Protein AF-A0A8D8KXR0-F1 (afdb_monomer)

Secondary structure (DSSP, 8-state):
-----S------SSHHHHHHHHHHHHHS---SSSSS-PPP----------TT-S-TTTS-TTSHHHHHHTTS-S-PPPTTSHHHHHHHHHHHHHHHHHHHHHHHHHHHHHHHHHHHHHHHHHHHHHHHHHHHHHHHHHHHHHHHHHHHHHHHHHHHHHHHHHHHHHHHHHHHHHTTS--------------------------------------------TTHHHHHHHHHHHHHHHHHHHHHHHHTT-

Radius of gyration: 46.01 Å; Cα contacts (8 Å, |Δi|>4): 35; chains: 1; bounding box: 93×59×134 Å

InterPro domains:
  IPR012677 Nucleotide-binding alpha-beta plait domain superfamily [G3DSA:3.30.70.330] (1-54)
  IPR012975 NOPS [PF08075] (38-91)

Structure (mmCIF, N/CA/C/O backbone):
data_AF-A0A8D8KXR0-F1
#
_entry.id   AF-A0A8D8KXR0-F1
#
loop_
_atom_site.group_PDB
_atom_site.id
_atom_site.type_symbol
_atom_site.label_atom_id
_atom_site.label_alt_id
_atom_site.label_comp_id
_atom_site.label_asym_id
_atom_site.label_entity_id
_atom_site.label_seq_id
_atom_site.pdbx_PDB_ins_code
_atom_site.Cartn_x
_atom_site.Cartn_y
_atom_site.Cartn_z
_atom_site.occupancy
_atom_site.B_iso_or_equiv
_atom_site.auth_seq_id
_atom_site.auth_comp_id
_atom_site.auth_asym_id
_atom_site.auth_atom_id
_atom_site.pdbx_PDB_model_num
ATOM 1 N N . ARG A 1 1 ? -18.216 8.341 -6.848 1.00 62.28 1 ARG A N 1
ATOM 2 C CA . ARG A 1 1 ? -16.988 8.504 -7.671 1.00 62.28 1 ARG A CA 1
ATOM 3 C C . ARG A 1 1 ? -16.362 7.119 -7.821 1.00 62.28 1 ARG A C 1
ATOM 5 O O . ARG A 1 1 ? -15.959 6.578 -6.809 1.00 62.28 1 ARG A O 1
ATOM 12 N N . GLY A 1 2 ? -16.357 6.532 -9.021 1.00 88.44 2 GLY A N 1
ATOM 13 C CA . GLY A 1 2 ? -15.951 5.137 -9.274 1.00 88.44 2 GLY A CA 1
ATOM 14 C C . GLY A 1 2 ? -14.470 4.954 -9.617 1.00 88.44 2 GLY A C 1
ATOM 15 O O . GLY A 1 2 ? -14.158 4.320 -10.615 1.00 88.44 2 GLY A O 1
ATOM 16 N N . LYS A 1 3 ? -13.564 5.567 -8.847 1.00 87.44 3 LYS A N 1
ATOM 17 C CA . LYS A 1 3 ? -12.127 5.268 -8.973 1.00 87.44 3 LYS A CA 1
ATOM 18 C C . LYS A 1 3 ? -11.816 4.007 -8.162 1.00 87.44 3 LYS A C 1
ATOM 20 O O . LYS A 1 3 ? -12.427 3.817 -7.114 1.00 87.44 3 LYS A O 1
ATOM 25 N N . SER A 1 4 ? -10.896 3.175 -8.652 1.00 88.56 4 SER A N 1
ATOM 26 C CA . SER A 1 4 ? -10.448 1.972 -7.940 1.00 88.56 4 SER A CA 1
ATOM 27 C C . SER A 1 4 ? -9.793 2.340 -6.606 1.00 88.56 4 SER A C 1
ATOM 29 O O . SER A 1 4 ? -9.096 3.352 -6.526 1.00 88.56 4 SER A O 1
ATOM 31 N N . THR A 1 5 ? -10.020 1.525 -5.576 1.00 89.25 5 THR A N 1
ATOM 32 C CA . THR A 1 5 ? -9.362 1.637 -4.265 1.00 89.25 5 THR A CA 1
ATOM 33 C C . THR A 1 5 ? -8.015 0.917 -4.222 1.00 89.25 5 THR A C 1
ATOM 35 O O . THR A 1 5 ? -7.277 1.105 -3.265 1.00 89.25 5 THR A O 1
ATOM 38 N N . GLY A 1 6 ? -7.692 0.106 -5.238 1.00 89.56 6 GLY A N 1
ATOM 39 C CA . GLY A 1 6 ? -6.501 -0.754 -5.243 1.00 89.56 6 GLY A CA 1
ATOM 40 C C . GLY A 1 6 ? -6.652 -2.039 -4.420 1.00 89.56 6 GLY A C 1
ATOM 41 O O . GLY A 1 6 ? -5.735 -2.849 -4.390 1.00 89.56 6 GLY A O 1
ATOM 42 N N . GLU A 1 7 ? -7.815 -2.257 -3.802 1.00 92.25 7 GLU A N 1
ATOM 43 C CA . GLU A 1 7 ? -8.127 -3.433 -2.987 1.00 92.25 7 GLU A CA 1
ATOM 44 C C . GLU A 1 7 ? -9.230 -4.270 -3.648 1.00 92.25 7 GLU A C 1
ATOM 46 O O . GLU A 1 7 ? -10.105 -3.741 -4.339 1.00 92.25 7 GLU A O 1
ATOM 51 N N . GLY A 1 8 ? -9.214 -5.584 -3.418 1.00 93.12 8 GLY A N 1
ATOM 52 C CA . GLY A 1 8 ? -10.213 -6.508 -3.949 1.00 93.12 8 GLY A CA 1
ATOM 53 C C . GLY A 1 8 ? -10.406 -7.728 -3.055 1.00 93.12 8 GLY A C 1
ATOM 54 O O . GLY A 1 8 ? -9.499 -8.133 -2.332 1.00 93.12 8 GLY A O 1
ATOM 55 N N . ILE A 1 9 ? -11.599 -8.321 -3.113 1.00 94.25 9 ILE A N 1
ATOM 56 C CA . ILE A 1 9 ? -11.941 -9.543 -2.377 1.00 94.25 9 ILE A CA 1
ATOM 57 C C . ILE A 1 9 ? -12.047 -10.691 -3.377 1.00 94.25 9 ILE A C 1
ATOM 59 O O . ILE A 1 9 ? -12.741 -10.580 -4.389 1.00 94.25 9 ILE A O 1
ATOM 63 N N . VAL A 1 10 ? -11.364 -11.798 -3.084 1.00 95.06 10 VAL A N 1
ATOM 64 C CA . VAL A 1 10 ? -11.418 -13.026 -3.884 1.00 95.06 10 VAL A CA 1
ATOM 65 C C . VAL A 1 10 ? -11.978 -14.153 -3.029 1.00 95.06 10 VAL A C 1
ATOM 67 O O . VAL A 1 10 ? -11.363 -14.575 -2.050 1.00 95.06 10 VAL A O 1
ATOM 70 N N . GLU A 1 11 ? -13.138 -14.667 -3.424 1.00 94.88 11 GLU A N 1
ATOM 71 C CA . GLU A 1 11 ? -13.795 -15.783 -2.751 1.00 94.88 11 GLU A CA 1
ATOM 72 C C . GLU A 1 11 ? -13.501 -17.100 -3.471 1.00 94.88 11 GLU A C 1
ATOM 74 O O . GLU A 1 11 ? -13.708 -17.247 -4.676 1.00 94.88 11 GLU A O 1
ATOM 79 N N . TYR A 1 12 ? -13.023 -18.089 -2.717 1.00 96.38 12 TYR A N 1
ATOM 80 C CA . TYR A 1 12 ? -12.731 -19.422 -3.234 1.00 96.38 12 TYR A CA 1
ATOM 81 C C . TYR A 1 12 ? -13.837 -20.405 -2.860 1.00 96.38 12 TYR A C 1
ATOM 83 O O . TYR A 1 12 ? -14.365 -20.384 -1.752 1.00 96.38 12 TYR A O 1
ATOM 91 N N . LYS A 1 13 ? -14.099 -21.369 -3.750 1.00 97.06 13 LYS A N 1
ATOM 92 C CA . LYS A 1 13 ? -15.045 -22.468 -3.497 1.00 97.06 13 LYS A CA 1
ATOM 93 C C . LYS A 1 13 ? -14.671 -23.322 -2.276 1.00 97.06 13 LYS A C 1
ATOM 95 O O . LYS A 1 13 ? -15.550 -23.892 -1.637 1.00 97.06 13 LYS A O 1
ATOM 100 N N . ASN A 1 14 ? -13.378 -23.497 -1.994 1.00 96.62 14 ASN A N 1
ATOM 101 C CA . ASN A 1 14 ? -12.906 -24.329 -0.890 1.00 96.62 14 ASN A CA 1
ATOM 102 C C . ASN A 1 14 ? -11.676 -23.715 -0.195 1.00 96.62 14 ASN A C 1
ATOM 104 O O . ASN A 1 14 ? -10.916 -22.942 -0.781 1.00 96.62 14 ASN A O 1
ATOM 108 N N . LYS A 1 15 ? -11.480 -24.090 1.073 1.00 96.12 15 LYS A N 1
ATOM 109 C CA . LYS A 1 15 ? -10.378 -23.597 1.910 1.00 96.12 15 LYS A CA 1
ATOM 110 C C . LYS A 1 15 ? -8.983 -23.994 1.394 1.00 96.12 15 LYS A C 1
ATOM 112 O O . LYS A 1 15 ? -8.119 -23.123 1.393 1.00 96.12 15 LYS A O 1
ATOM 117 N N . PRO A 1 16 ? -8.729 -25.240 0.936 1.00 97.56 16 PRO A N 1
ATOM 118 C CA . PRO A 1 16 ? -7.401 -25.621 0.452 1.00 97.56 16 PRO A CA 1
ATOM 119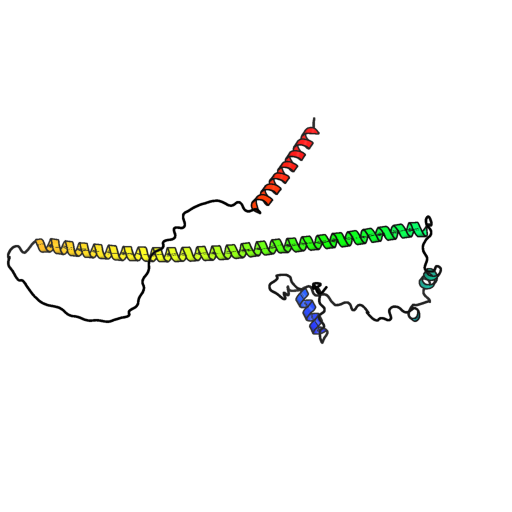 C C . PRO A 1 16 ? -6.898 -24.754 -0.707 1.00 97.56 16 PRO A C 1
ATOM 121 O O . PRO A 1 16 ? -5.735 -24.359 -0.695 1.00 97.56 16 PRO A O 1
ATOM 124 N N . SER A 1 17 ? -7.762 -24.403 -1.668 1.00 96.88 17 SER A N 1
ATOM 125 C CA . SER A 1 17 ? -7.394 -23.517 -2.778 1.00 96.88 17 SER A CA 1
ATOM 126 C C . SER A 1 17 ? -7.037 -22.110 -2.296 1.00 96.88 17 SER A C 1
ATOM 128 O O . SER A 1 17 ? -6.011 -21.580 -2.714 1.00 96.88 17 SER A O 1
ATOM 130 N N . ALA A 1 18 ? -7.815 -21.541 -1.367 1.00 96.50 18 ALA A N 1
ATOM 131 C CA . ALA A 1 18 ? -7.503 -20.240 -0.772 1.00 96.50 18 ALA A CA 1
ATOM 132 C C . ALA A 1 18 ? -6.161 -20.261 -0.021 1.00 96.50 18 ALA A C 1
ATOM 134 O O . ALA A 1 18 ? -5.330 -19.373 -0.198 1.00 96.50 18 ALA A O 1
ATOM 135 N N . SER A 1 19 ? -5.914 -21.300 0.785 1.00 96.38 19 SER A N 1
ATOM 136 C CA . SER A 1 19 ? -4.657 -21.451 1.527 1.00 96.38 19 SER A CA 1
ATOM 137 C C . SER A 1 19 ? -3.450 -21.640 0.606 1.00 96.38 19 SER A C 1
ATOM 139 O O . SER A 1 19 ? -2.382 -21.100 0.886 1.00 96.38 19 SER A O 1
ATOM 141 N N . ALA A 1 20 ? -3.607 -22.372 -0.500 1.00 96.44 20 ALA A N 1
ATOM 142 C CA . ALA A 1 20 ? -2.550 -22.541 -1.490 1.00 96.44 20 ALA A CA 1
ATOM 143 C C . ALA A 1 20 ? -2.218 -21.222 -2.206 1.00 96.44 20 ALA A C 1
ATOM 145 O O . ALA A 1 20 ? -1.037 -20.915 -2.370 1.00 96.44 20 ALA A O 1
ATOM 146 N N . ALA A 1 21 ? -3.237 -20.442 -2.586 1.00 96.38 21 ALA A N 1
ATOM 147 C CA . ALA A 1 21 ? -3.064 -19.135 -3.216 1.00 96.38 21 ALA A CA 1
ATOM 148 C C . ALA A 1 21 ? -2.372 -18.138 -2.279 1.00 96.38 21 ALA A C 1
ATOM 150 O O . ALA A 1 21 ? -1.392 -17.515 -2.681 1.00 96.38 21 ALA A O 1
ATOM 151 N N . LEU A 1 22 ? -2.822 -18.058 -1.020 1.00 96.19 22 LEU A N 1
ATOM 152 C CA . LEU A 1 22 ? -2.191 -17.235 0.012 1.00 96.19 22 LEU A CA 1
ATOM 153 C C . LEU A 1 22 ? -0.708 -17.596 0.158 1.00 96.19 22 LEU A C 1
ATOM 155 O O . LEU A 1 22 ? 0.147 -16.731 0.018 1.00 96.19 22 LEU A O 1
ATOM 159 N N . LYS A 1 23 ? -0.396 -18.889 0.337 1.00 96.56 23 LYS A N 1
ATOM 160 C CA . LYS A 1 23 ? 0.988 -19.366 0.457 1.00 96.56 23 LYS A CA 1
ATOM 161 C C . LYS A 1 23 ? 1.834 -18.991 -0.766 1.00 96.56 23 LYS A C 1
ATOM 163 O O . LYS A 1 23 ? 2.939 -18.489 -0.607 1.00 96.56 23 LYS A O 1
ATOM 168 N N . HIS A 1 24 ? 1.319 -19.213 -1.977 1.00 96.12 24 HIS A N 1
ATOM 169 C CA . HIS A 1 24 ? 2.051 -18.891 -3.204 1.00 96.12 24 HIS A CA 1
ATOM 170 C C . HIS A 1 24 ? 2.323 -17.393 -3.356 1.00 96.12 24 HIS A C 1
ATOM 172 O O . HIS A 1 24 ? 3.431 -17.037 -3.742 1.00 96.12 24 HIS A O 1
ATOM 178 N N . CYS A 1 25 ? 1.351 -16.532 -3.047 1.00 96.50 25 CYS A N 1
ATOM 179 C CA . CYS A 1 25 ? 1.518 -15.080 -3.155 1.00 96.50 25 CYS A CA 1
ATOM 180 C C . CYS A 1 25 ? 2.389 -14.502 -2.029 1.00 96.50 25 CYS A C 1
ATOM 182 O O . CYS A 1 25 ? 2.979 -13.445 -2.202 1.00 96.50 25 CYS A O 1
ATOM 184 N N . SER A 1 26 ? 2.504 -15.190 -0.888 1.00 94.75 26 SER A N 1
ATOM 185 C CA . SER A 1 26 ? 3.470 -14.827 0.156 1.00 94.75 26 SER A CA 1
ATOM 186 C C . SER A 1 26 ? 4.906 -15.236 -0.196 1.00 94.75 26 SER A C 1
ATOM 188 O O . SER A 1 26 ? 5.845 -14.551 0.193 1.00 94.75 26 SER A O 1
ATOM 190 N N . GLU A 1 27 ? 5.096 -16.356 -0.903 1.00 95.50 27 GLU A N 1
ATOM 191 C CA . GLU A 1 27 ? 6.428 -16.878 -1.256 1.00 95.50 27 GLU A CA 1
ATOM 192 C C . GLU A 1 27 ? 6.974 -16.323 -2.582 1.00 95.50 27 GLU A C 1
ATOM 194 O O . GLU A 1 27 ? 8.188 -16.304 -2.788 1.00 95.50 27 GLU A O 1
ATOM 199 N N . LYS A 1 28 ? 6.101 -15.917 -3.510 1.00 96.19 28 LYS A N 1
ATOM 200 C CA . LYS A 1 28 ? 6.462 -15.488 -4.869 1.00 96.19 28 LYS A CA 1
ATOM 201 C C . LYS A 1 28 ? 5.779 -14.177 -5.239 1.00 96.19 28 LYS A C 1
ATOM 203 O O . LYS A 1 28 ? 4.688 -13.880 -4.770 1.00 96.19 28 LYS A O 1
ATOM 208 N N . CYS A 1 29 ? 6.374 -13.450 -6.182 1.00 96.06 29 CYS A N 1
ATOM 209 C CA . CYS A 1 29 ? 5.770 -12.254 -6.762 1.00 96.06 29 CYS A CA 1
ATOM 210 C C . CYS A 1 29 ? 4.722 -12.638 -7.815 1.00 96.06 29 CYS A C 1
ATOM 212 O O . CYS A 1 29 ? 5.064 -13.169 -8.874 1.00 96.06 29 CYS A O 1
ATOM 214 N N . PHE A 1 30 ? 3.448 -12.374 -7.524 1.00 95.56 30 PHE A N 1
ATOM 215 C CA . PHE A 1 30 ? 2.345 -12.567 -8.462 1.00 95.56 30 PHE A CA 1
ATOM 216 C C . PHE A 1 30 ? 1.935 -11.225 -9.076 1.00 95.56 30 PHE A C 1
ATOM 218 O O . PHE A 1 30 ? 1.512 -10.331 -8.351 1.00 95.56 30 PHE A O 1
ATOM 225 N N . PHE A 1 31 ? 2.064 -11.090 -10.397 1.00 95.12 31 PHE A N 1
ATOM 226 C CA . PHE A 1 31 ? 1.725 -9.877 -11.150 1.00 95.12 31 PHE A CA 1
ATOM 227 C C . PHE A 1 31 ? 0.467 -10.112 -11.993 1.00 95.12 31 PHE A C 1
ATOM 229 O O . PHE A 1 31 ? 0.317 -11.184 -12.584 1.00 95.12 31 PHE A O 1
ATOM 236 N N . LEU A 1 32 ? -0.427 -9.122 -12.056 1.00 92.94 32 LEU A N 1
ATOM 237 C CA . LEU A 1 32 ? -1.667 -9.200 -12.845 1.00 92.94 32 LEU A CA 1
ATOM 238 C C . LEU A 1 32 ? -1.566 -8.516 -14.210 1.00 92.94 32 LEU A C 1
ATOM 240 O O . LEU A 1 32 ? -2.294 -8.878 -15.132 1.00 92.94 32 LEU A O 1
ATOM 244 N N . ASP A 1 33 ? -0.687 -7.532 -14.341 1.00 92.25 33 ASP A N 1
ATOM 245 C CA . ASP A 1 33 ? -0.500 -6.741 -15.549 1.00 92.25 33 ASP A CA 1
ATOM 246 C C . ASP A 1 33 ? 0.998 -6.570 -15.858 1.00 92.25 33 ASP A C 1
ATOM 248 O O . ASP A 1 33 ? 1.854 -7.255 -15.299 1.00 92.25 33 ASP A O 1
ATOM 252 N N . SER A 1 34 ? 1.327 -5.689 -16.805 1.00 89.38 34 SER A N 1
ATOM 253 C CA . SER A 1 34 ? 2.716 -5.365 -17.146 1.00 89.38 34 SER A CA 1
ATOM 254 C C . SER A 1 34 ? 3.432 -4.544 -16.069 1.00 89.38 34 SER A C 1
ATOM 256 O O . SER A 1 34 ? 4.636 -4.304 -16.198 1.00 89.38 34 SER A O 1
ATOM 258 N N . SER A 1 35 ? 2.715 -4.069 -15.044 1.00 84.19 35 SER A N 1
ATOM 259 C CA . SER A 1 35 ? 3.338 -3.374 -13.926 1.00 84.19 35 SER A CA 1
ATOM 260 C C . SER A 1 35 ? 4.109 -4.381 -13.073 1.00 84.19 35 SER A C 1
ATOM 262 O O . SER A 1 35 ? 3.681 -5.510 -12.840 1.00 84.19 35 SER A O 1
ATOM 264 N N . LEU A 1 36 ? 5.277 -3.972 -12.585 1.00 88.38 36 LEU A N 1
ATOM 265 C CA . LEU A 1 36 ? 6.100 -4.799 -11.700 1.00 88.38 36 LEU A CA 1
ATOM 266 C C . LEU A 1 36 ? 5.685 -4.633 -10.230 1.00 88.38 36 LEU A C 1
ATOM 268 O O . LEU A 1 36 ? 6.526 -4.680 -9.334 1.00 88.38 36 LEU A O 1
ATOM 272 N N . ARG A 1 37 ? 4.385 -4.443 -9.976 1.00 90.62 37 ARG A N 1
ATOM 273 C CA . ARG A 1 37 ? 3.799 -4.344 -8.635 1.00 90.62 37 ARG A CA 1
ATOM 274 C C . ARG A 1 37 ? 3.106 -5.665 -8.294 1.00 90.62 37 ARG A C 1
ATOM 276 O O . ARG A 1 37 ? 2.078 -5.979 -8.897 1.00 90.62 37 ARG A O 1
ATOM 283 N N . PRO A 1 38 ? 3.658 -6.478 -7.378 1.00 94.38 38 PRO A N 1
ATOM 284 C CA . PRO A 1 38 ? 3.041 -7.746 -7.032 1.00 94.38 38 PRO A CA 1
ATOM 285 C C . PRO A 1 38 ? 1.758 -7.522 -6.227 1.00 94.38 38 PRO A C 1
ATOM 287 O O . PRO A 1 38 ? 1.626 -6.547 -5.487 1.00 94.38 38 PRO A O 1
ATOM 290 N N . CYS A 1 39 ? 0.814 -8.450 -6.333 1.00 94.50 39 CYS A N 1
ATOM 291 C CA . CYS A 1 39 ? -0.377 -8.442 -5.497 1.00 94.50 39 CYS A CA 1
ATOM 292 C C . CYS A 1 39 ? -0.052 -8.919 -4.083 1.00 94.50 39 CYS A C 1
ATOM 294 O O . CYS A 1 39 ? 0.476 -10.016 -3.893 1.00 94.50 39 CYS A O 1
ATOM 296 N N . PHE A 1 40 ? -0.456 -8.130 -3.092 1.00 94.25 40 PHE A N 1
ATOM 297 C CA . PHE A 1 40 ? -0.429 -8.530 -1.691 1.00 94.2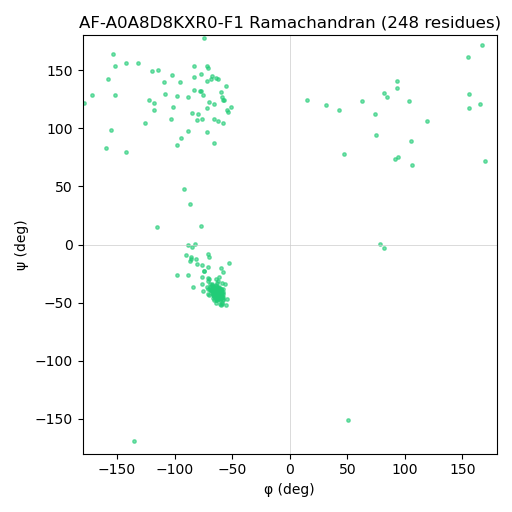5 40 PHE A CA 1
ATOM 298 C C . PHE A 1 40 ? -1.740 -9.227 -1.342 1.00 94.25 40 PHE A C 1
ATOM 300 O O . PHE A 1 40 ? -2.824 -8.711 -1.613 1.00 94.25 40 PHE A O 1
ATOM 307 N N . VAL A 1 41 ? -1.638 -10.426 -0.773 1.00 95.69 41 VAL A N 1
ATOM 308 C CA . VAL A 1 41 ? -2.799 -11.241 -0.414 1.00 95.69 41 VAL A CA 1
ATOM 309 C C . VAL A 1 41 ? -2.798 -11.450 1.087 1.00 95.69 41 VAL A C 1
ATOM 311 O O . VAL A 1 41 ? -1.860 -12.022 1.640 1.00 95.69 41 VAL A O 1
ATOM 314 N N . GLU A 1 42 ? -3.878 -11.026 1.731 1.00 94.62 42 GLU A N 1
ATOM 315 C CA . GLU A 1 42 ? -4.103 -11.209 3.159 1.00 94.62 42 GLU A CA 1
ATOM 316 C C . GLU A 1 42 ? -5.382 -12.023 3.393 1.00 94.62 42 GLU A C 1
ATOM 318 O O . GLU A 1 42 ? -6.323 -11.954 2.593 1.00 94.62 42 GLU A O 1
ATOM 323 N N . PRO A 1 43 ? -5.457 -12.821 4.474 1.00 93.88 43 PRO A N 1
ATOM 324 C CA . PRO A 1 43 ? -6.701 -13.469 4.856 1.00 93.88 43 PRO A CA 1
ATOM 325 C C . PRO A 1 43 ? -7.785 -12.424 5.119 1.00 93.88 43 PRO A C 1
ATOM 327 O O . PRO A 1 43 ? -7.614 -11.533 5.950 1.00 93.88 43 PRO A O 1
ATOM 330 N N . TYR A 1 44 ? -8.930 -12.571 4.459 1.00 92.06 44 TYR A N 1
ATOM 331 C CA . TYR A 1 44 ? -10.061 -11.694 4.716 1.00 92.06 44 TYR A CA 1
ATOM 332 C C . TYR A 1 44 ? -10.580 -11.906 6.143 1.00 92.06 44 TYR A C 1
ATOM 334 O O . TYR A 1 44 ? -10.989 -13.010 6.517 1.00 92.06 44 TYR A O 1
ATOM 342 N N . THR A 1 45 ? -10.568 -10.843 6.945 1.00 86.81 45 THR A N 1
ATOM 343 C CA . THR A 1 45 ? -11.246 -10.835 8.240 1.00 86.81 45 THR A CA 1
ATOM 344 C C . THR A 1 45 ? -12.698 -10.464 7.999 1.00 86.81 45 THR A C 1
ATOM 346 O O . THR A 1 45 ? -13.003 -9.355 7.565 1.00 86.81 45 THR A O 1
ATOM 349 N N . TYR A 1 46 ? -13.601 -11.416 8.241 1.00 79.94 46 TYR A N 1
ATOM 350 C CA . TYR A 1 46 ? -15.028 -11.149 8.135 1.00 79.94 46 TYR A CA 1
ATOM 351 C C . TYR A 1 46 ? -15.386 -10.088 9.172 1.00 79.94 46 TYR A C 1
ATOM 353 O O . TYR A 1 46 ? -15.387 -10.352 10.376 1.00 79.94 46 TYR A O 1
ATOM 361 N N . GLN A 1 47 ? -15.640 -8.873 8.704 1.00 73.69 47 GLN A N 1
ATOM 362 C CA . GLN A 1 47 ? -16.301 -7.881 9.525 1.00 73.69 47 GLN A CA 1
ATOM 363 C C . GLN A 1 47 ? -17.747 -8.345 9.620 1.00 73.69 47 GLN A C 1
ATOM 365 O O . GLN A 1 47 ? -18.405 -8.536 8.597 1.00 73.69 47 GLN A O 1
ATOM 370 N N . ASP A 1 48 ? -18.194 -8.649 10.840 1.00 63.44 48 ASP A N 1
ATOM 371 C CA . ASP A 1 48 ? -19.577 -9.035 11.071 1.00 63.44 48 ASP A CA 1
ATOM 372 C C . ASP A 1 48 ? -20.466 -7.827 10.775 1.00 63.44 48 ASP A C 1
ATOM 374 O O . ASP A 1 48 ? -20.764 -7.004 11.637 1.00 63.44 48 ASP A O 1
ATOM 378 N N . ASN A 1 49 ? -20.843 -7.706 9.506 1.00 57.19 49 ASN A N 1
ATOM 379 C CA . ASN A 1 49 ? -21.755 -6.695 9.006 1.00 57.19 49 ASN A CA 1
ATOM 380 C C . ASN A 1 49 ? -23.209 -7.060 9.348 1.00 57.19 49 ASN A C 1
ATOM 382 O O . ASN A 1 49 ? -24.129 -6.501 8.747 1.00 57.19 49 ASN A O 1
ATOM 386 N N . ASN A 1 50 ? -23.445 -8.000 10.278 1.00 57.94 50 ASN A N 1
ATOM 387 C CA . ASN A 1 50 ? -24.767 -8.207 10.839 1.00 57.94 50 ASN A CA 1
ATOM 388 C C . ASN A 1 50 ? -25.272 -6.873 11.390 1.00 57.94 50 ASN A C 1
ATOM 390 O O . ASN A 1 50 ? -24.740 -6.312 12.350 1.00 57.94 50 ASN A O 1
ATOM 394 N N . SER A 1 51 ? -26.348 -6.392 10.773 1.00 61.66 51 SER A N 1
ATOM 395 C CA . SER A 1 51 ? -27.068 -5.173 11.145 1.00 61.66 51 SER A CA 1
ATOM 396 C C . SER A 1 51 ? -27.490 -5.136 12.622 1.00 61.66 51 SER A C 1
ATOM 398 O O . SER A 1 51 ? -27.860 -4.074 13.119 1.00 61.66 51 SER A O 1
ATOM 400 N N . ASP A 1 52 ? -27.464 -6.277 13.309 1.00 73.19 52 ASP A N 1
ATOM 401 C CA . ASP A 1 52 ? -27.938 -6.440 14.681 1.00 73.19 52 ASP A CA 1
ATOM 402 C C . ASP A 1 52 ? -26.930 -5.972 15.744 1.00 73.19 52 ASP A C 1
ATOM 404 O O . ASP A 1 52 ? -27.322 -5.725 16.890 1.00 73.19 52 ASP A O 1
ATOM 408 N N . GLY A 1 53 ? -25.650 -5.809 15.378 1.00 83.12 53 GLY A N 1
ATOM 409 C CA . GLY A 1 53 ? -24.597 -5.330 16.276 1.00 83.12 53 GLY A CA 1
ATOM 410 C C . GLY A 1 53 ? -24.526 -6.088 17.612 1.00 83.12 53 GLY A C 1
ATOM 411 O O . GLY A 1 53 ? -24.886 -7.260 17.724 1.00 83.12 53 GLY A O 1
ATOM 412 N N . LEU A 1 54 ? -24.062 -5.411 18.668 1.00 83.69 54 LEU A N 1
ATOM 413 C CA . LEU A 1 54 ? -24.049 -5.968 20.023 1.00 83.69 54 LEU A CA 1
ATOM 414 C C . LEU A 1 54 ? -25.306 -5.540 20.792 1.00 83.69 54 LEU A C 1
ATOM 416 O O . LEU A 1 54 ? -25.325 -4.490 21.436 1.00 83.69 54 LEU A O 1
ATOM 420 N N . SER A 1 55 ? -26.363 -6.355 20.741 1.00 87.94 55 SER A N 1
ATOM 421 C CA . SER A 1 55 ? -27.597 -6.050 21.479 1.00 87.94 55 SER A CA 1
ATOM 422 C C . SER A 1 55 ? -27.404 -6.124 23.001 1.00 87.94 55 SER A C 1
ATOM 424 O O . SER A 1 55 ? -26.720 -7.005 23.522 1.00 87.94 55 SER A O 1
ATOM 426 N N . GLU A 1 56 ? -28.099 -5.261 23.746 1.00 86.44 56 GLU A N 1
ATOM 427 C CA . GLU A 1 56 ? -28.047 -5.207 25.220 1.00 86.44 56 GLU A CA 1
ATOM 428 C C . GLU A 1 56 ? -28.439 -6.542 25.892 1.00 86.44 56 GLU A C 1
ATOM 430 O O . GLU A 1 56 ? -28.058 -6.820 27.030 1.00 86.44 56 GLU A O 1
ATOM 435 N N . LYS A 1 57 ? -29.208 -7.389 25.194 1.00 88.19 57 LYS A N 1
ATOM 436 C CA . LYS A 1 57 ? -29.596 -8.726 25.670 1.00 88.19 57 LYS A CA 1
ATOM 437 C C . LYS A 1 57 ? -28.422 -9.710 25.674 1.00 88.19 57 LYS A C 1
ATOM 439 O O . LYS A 1 57 ? -28.422 -10.622 26.494 1.00 88.19 57 LYS A O 1
ATOM 444 N N . LEU A 1 58 ? -27.450 -9.520 24.780 1.00 86.81 58 LEU A N 1
ATOM 445 C CA . LEU A 1 58 ? -26.262 -10.367 24.638 1.00 86.81 58 LEU A CA 1
ATOM 446 C C . LEU A 1 58 ? -25.130 -9.956 25.591 1.00 86.81 58 LEU A C 1
ATOM 448 O O . LEU A 1 58 ? -24.176 -10.709 25.774 1.00 86.81 58 LEU A O 1
ATOM 452 N N . ILE A 1 59 ? -25.223 -8.780 26.220 1.00 89.06 59 ILE A N 1
ATOM 453 C CA . ILE A 1 59 ? -24.187 -8.292 27.130 1.00 89.06 59 ILE A CA 1
ATOM 454 C C . ILE A 1 59 ? -24.291 -9.003 28.482 1.00 89.06 59 ILE A C 1
ATOM 456 O O . ILE A 1 59 ? -25.358 -9.081 29.095 1.00 89.06 59 ILE A O 1
ATOM 460 N N . ASN A 1 60 ? -23.157 -9.487 28.991 1.00 89.50 60 ASN A N 1
ATOM 461 C CA . ASN A 1 60 ? -23.093 -10.118 30.303 1.00 89.50 60 ASN A CA 1
ATOM 462 C C . ASN A 1 60 ? -23.239 -9.082 31.434 1.00 89.50 60 ASN A C 1
ATOM 464 O O . ASN A 1 60 ? -22.273 -8.461 31.876 1.00 89.50 60 ASN A O 1
ATOM 468 N N . LYS A 1 61 ? -24.463 -8.953 31.948 1.00 90.19 61 LYS A N 1
ATOM 469 C CA . LYS A 1 61 ? -24.829 -8.003 33.013 1.00 90.19 61 LYS A CA 1
ATOM 470 C C . LYS A 1 61 ? -24.252 -8.341 34.391 1.00 90.19 61 LYS A C 1
ATOM 472 O O . LYS A 1 61 ? -24.355 -7.526 35.301 1.00 90.19 61 LYS A O 1
ATOM 477 N N . LYS A 1 62 ? -23.680 -9.540 34.566 1.00 88.00 62 LYS A N 1
ATOM 478 C CA . LYS A 1 62 ? -23.082 -9.975 35.840 1.00 88.00 62 LYS A CA 1
ATOM 479 C C . LYS A 1 62 ? -21.668 -9.430 36.046 1.00 88.00 62 LYS A C 1
ATOM 481 O O . LYS A 1 62 ? -21.142 -9.535 37.148 1.00 88.00 62 LYS A O 1
ATOM 486 N N . ILE A 1 63 ? -21.055 -8.875 35.001 1.00 91.38 63 ILE A N 1
ATOM 487 C CA . ILE A 1 63 ? -19.714 -8.293 35.061 1.00 91.38 63 ILE A CA 1
ATOM 488 C C . ILE A 1 63 ? -19.780 -6.990 35.884 1.00 91.38 63 ILE A C 1
ATOM 490 O O . ILE A 1 63 ? -20.540 -6.091 35.518 1.00 91.38 63 ILE A O 1
ATOM 494 N N . PRO A 1 64 ? -19.015 -6.835 36.979 1.00 90.56 64 PRO A N 1
ATOM 495 C CA . PRO A 1 64 ? -19.044 -5.621 37.802 1.00 90.56 64 PRO A CA 1
ATOM 496 C C . PRO A 1 64 ? -18.750 -4.333 37.016 1.00 90.56 64 PRO A C 1
ATOM 498 O O . PRO A 1 64 ? -19.356 -3.290 37.266 1.00 90.56 64 PRO A O 1
ATOM 501 N N . GLU A 1 65 ? -17.879 -4.404 36.011 1.00 90.88 65 GLU A N 1
ATOM 502 C CA . GLU A 1 65 ? -17.534 -3.305 35.107 1.00 90.88 65 GLU A CA 1
ATOM 503 C C . GLU A 1 65 ? -18.738 -2.832 34.276 1.00 90.88 65 GLU A C 1
ATOM 505 O O . GLU A 1 65 ? -18.873 -1.635 34.006 1.00 90.88 65 GLU A O 1
ATOM 510 N N . PHE A 1 66 ? -19.651 -3.740 33.912 1.00 90.00 66 PHE A N 1
ATOM 511 C CA . PHE A 1 66 ? -20.886 -3.396 33.201 1.00 90.00 66 PHE A CA 1
ATOM 512 C C . PHE A 1 66 ? -21.775 -2.487 34.055 1.00 90.00 66 PHE A C 1
ATOM 514 O O . PHE A 1 66 ? -22.279 -1.475 33.566 1.00 90.00 66 PHE A O 1
ATOM 521 N N . LEU A 1 67 ? -21.940 -2.828 35.337 1.00 90.38 67 LEU A N 1
ATOM 522 C CA . LEU A 1 67 ? -22.737 -2.037 36.274 1.00 90.38 67 LEU A CA 1
ATOM 523 C C . LEU A 1 67 ? -22.041 -0.714 36.602 1.00 90.38 67 LEU A C 1
ATOM 525 O O . LEU A 1 67 ? -22.681 0.333 36.576 1.00 90.38 67 LEU A O 1
ATOM 529 N N . LYS A 1 68 ? -20.724 -0.748 36.849 1.00 93.69 68 LYS A N 1
ATOM 530 C CA . LYS A 1 68 ? -19.921 0.441 37.168 1.00 93.69 68 LYS A CA 1
ATOM 531 C C . LYS A 1 68 ? -19.936 1.472 36.037 1.00 93.69 68 LYS A C 1
ATOM 533 O O . LYS A 1 68 ? -20.154 2.649 36.297 1.00 93.69 68 LYS A O 1
ATOM 538 N N . SER A 1 69 ? -19.738 1.043 34.789 1.00 90.12 69 SER A N 1
ATOM 539 C CA . SER A 1 69 ? -19.721 1.945 33.623 1.00 90.12 69 SER A CA 1
ATOM 540 C C . SER A 1 69 ? -21.067 2.628 33.364 1.00 90.12 69 SER A C 1
ATOM 542 O O . SER A 1 69 ? -21.086 3.757 32.887 1.00 90.12 69 SER A O 1
ATOM 544 N N . ARG A 1 70 ? -22.186 1.985 33.725 1.00 91.62 70 ARG A N 1
ATOM 545 C CA . ARG A 1 70 ? -23.549 2.521 33.564 1.00 91.62 70 ARG A CA 1
ATOM 546 C C . ARG A 1 70 ? -24.042 3.358 34.751 1.00 91.62 70 ARG A C 1
ATOM 548 O O . ARG A 1 70 ? -25.152 3.874 34.686 1.00 91.62 70 ARG A O 1
ATOM 555 N N . GLN A 1 71 ? -23.241 3.532 35.811 1.00 92.88 71 GLN A N 1
ATOM 556 C CA . GLN A 1 71 ? -23.597 4.422 36.931 1.00 92.88 71 GLN A CA 1
ATOM 557 C C . GLN A 1 71 ? -23.765 5.878 36.488 1.00 92.88 71 GLN A C 1
ATOM 559 O O . GLN A 1 71 ? -24.513 6.626 37.110 1.00 92.88 71 GLN A O 1
ATOM 564 N N . GLN A 1 72 ? -23.073 6.278 35.420 1.00 91.56 72 GLN A N 1
ATOM 565 C CA . GLN A 1 72 ? -23.200 7.604 34.837 1.00 91.56 72 GLN A CA 1
ATOM 566 C C . GLN A 1 72 ? -23.621 7.469 33.373 1.00 91.56 72 GLN A C 1
ATOM 568 O O . GLN A 1 72 ? -22.967 6.781 32.592 1.00 91.56 72 GLN A O 1
ATOM 573 N N . GLY A 1 73 ? -24.731 8.112 33.014 1.00 93.44 73 GLY A N 1
ATOM 574 C CA . GLY A 1 73 ? -25.268 8.076 31.656 1.00 93.44 73 GLY A CA 1
ATOM 575 C C . GLY A 1 73 ? -24.478 8.938 30.659 1.00 93.44 73 GLY A C 1
ATOM 576 O O . GLY A 1 73 ? -23.527 9.633 31.043 1.00 93.44 73 GLY A O 1
ATOM 577 N N . PRO A 1 74 ? -24.889 8.925 29.377 1.00 96.88 74 PRO A N 1
ATOM 578 C CA . PRO A 1 74 ? -24.355 9.824 28.358 1.00 96.88 74 PRO A CA 1
ATOM 579 C C . PRO A 1 74 ? -24.546 11.285 28.776 1.00 96.88 74 PRO A C 1
ATOM 581 O O . PRO A 1 74 ? -25.662 11.708 29.071 1.00 96.88 74 PRO A O 1
ATOM 584 N N . ARG A 1 75 ? -23.457 12.053 28.816 1.00 95.44 75 ARG A N 1
ATOM 585 C CA . ARG A 1 75 ? -23.456 13.466 29.216 1.00 95.44 75 ARG A CA 1
ATOM 586 C C . ARG A 1 75 ? -22.292 14.205 28.566 1.00 95.44 75 ARG A C 1
ATOM 588 O O . ARG A 1 75 ? -21.339 13.580 28.102 1.00 95.44 75 ARG A O 1
ATOM 595 N N . PHE A 1 76 ? -22.361 15.529 28.578 1.00 96.81 76 PHE A N 1
ATOM 596 C CA . PHE A 1 76 ? -21.201 16.379 28.335 1.00 96.81 76 PHE A CA 1
ATOM 597 C C . PHE A 1 76 ? -20.588 16.778 29.673 1.00 96.81 76 PHE A C 1
ATOM 599 O O . PHE A 1 76 ? -21.312 17.061 30.622 1.00 96.81 76 PHE A O 1
ATOM 606 N N . ALA A 1 77 ? -19.261 16.786 29.743 1.00 97.06 77 ALA A N 1
ATOM 607 C CA . ALA A 1 77 ? -18.551 17.227 30.932 1.00 97.06 77 ALA A CA 1
ATOM 608 C C . ALA A 1 77 ? -18.534 18.759 31.015 1.00 97.06 77 ALA A C 1
ATOM 610 O O . ALA A 1 77 ? -18.166 19.427 30.041 1.00 97.06 77 ALA A O 1
ATOM 611 N N . ASP A 1 78 ? -18.869 19.298 32.186 1.00 96.12 78 ASP A N 1
ATOM 612 C CA . ASP A 1 78 ? -18.871 20.738 32.441 1.00 96.12 78 ASP A CA 1
ATOM 613 C C . ASP A 1 78 ? -17.465 21.331 32.334 1.00 96.12 78 ASP A C 1
ATOM 615 O O . ASP A 1 78 ? -16.472 20.718 32.745 1.00 96.12 78 ASP A O 1
ATOM 619 N N . GLN A 1 79 ? -17.371 22.550 31.806 1.00 95.62 79 GLN A N 1
ATOM 620 C CA . GLN A 1 79 ? -16.097 23.249 31.679 1.00 95.62 79 GLN A CA 1
ATOM 621 C C . GLN A 1 79 ? -15.449 23.443 33.058 1.00 95.62 79 GLN A C 1
ATOM 623 O O . GLN A 1 79 ? -16.092 23.896 33.999 1.00 95.62 79 GLN A O 1
ATOM 628 N N . GLY A 1 80 ? -14.163 23.106 33.175 1.00 94.62 80 GLY A N 1
ATOM 629 C CA . GLY A 1 80 ? -13.424 23.196 34.441 1.00 94.62 80 GLY A CA 1
ATOM 630 C C . GLY A 1 80 ? -13.636 22.014 35.394 1.00 94.62 80 GLY A C 1
ATOM 631 O O . GLY A 1 80 ? -12.980 21.954 36.430 1.00 94.62 80 GLY A O 1
ATOM 632 N N . SER A 1 81 ? -14.494 21.047 35.050 1.00 97.06 81 SER A N 1
ATOM 633 C CA . SER A 1 81 ? -14.566 19.777 35.778 1.00 97.06 81 SER A CA 1
ATOM 634 C C . SER A 1 81 ? -13.344 18.895 35.495 1.00 97.06 81 SER A C 1
ATOM 636 O O . SER A 1 81 ? -12.746 18.945 34.415 1.00 97.06 81 SER A O 1
ATOM 638 N N . PHE A 1 82 ? -13.014 18.014 36.443 1.00 96.94 82 PHE A N 1
ATOM 639 C CA . PHE A 1 82 ? -11.974 16.996 36.256 1.00 96.94 82 PHE A CA 1
ATOM 640 C C . PHE A 1 82 ? -12.271 16.077 35.057 1.00 96.94 82 PHE A C 1
ATOM 642 O O . PHE A 1 82 ? -11.369 15.727 34.299 1.00 96.94 82 PHE A O 1
ATOM 649 N N . GLU A 1 83 ? -13.544 15.721 34.850 1.00 96.62 83 GLU A N 1
ATOM 650 C CA . GLU A 1 83 ? -13.975 14.911 33.707 1.00 96.62 83 GLU A CA 1
ATOM 651 C C . GLU A 1 83 ? -13.663 15.606 32.377 1.00 96.62 83 GLU A C 1
ATOM 653 O O . GLU A 1 83 ? -13.151 14.973 31.452 1.00 96.62 83 GLU A O 1
ATOM 658 N N . HIS A 1 84 ? -13.916 16.915 32.294 1.00 98.06 84 HIS A N 1
ATOM 659 C CA . HIS A 1 84 ? -13.613 17.694 31.102 1.00 98.06 84 HIS A CA 1
ATOM 660 C C . HIS A 1 84 ? -12.109 17.745 30.836 1.00 98.06 84 HIS A C 1
ATOM 662 O O . HIS A 1 84 ? -11.688 17.480 29.712 1.00 98.06 84 HIS A O 1
ATOM 668 N N . GLU A 1 85 ? -11.286 18.042 31.845 1.00 98.06 85 GLU A N 1
ATOM 669 C CA . GLU A 1 85 ? -9.827 18.096 31.681 1.00 98.06 85 GLU A CA 1
ATOM 670 C C . GLU A 1 85 ? -9.258 16.742 31.230 1.00 98.06 85 GLU A C 1
ATOM 672 O O . GLU A 1 85 ? -8.481 16.666 30.273 1.00 98.06 85 GLU A O 1
ATOM 677 N N . TYR A 1 86 ? -9.694 15.654 31.868 1.00 97.75 86 TYR A N 1
ATOM 678 C CA . TYR A 1 86 ? -9.279 14.304 31.503 1.00 97.75 86 TYR A CA 1
ATOM 679 C C . TYR A 1 86 ? -9.729 13.939 30.079 1.00 97.75 86 TYR A C 1
ATOM 681 O O . TYR A 1 86 ? -8.940 13.423 29.282 1.00 97.75 86 TYR A O 1
ATOM 689 N N . GLY A 1 87 ? -10.970 14.274 29.717 1.00 97.69 87 GLY A N 1
ATOM 690 C CA . GLY A 1 87 ? -11.502 14.090 28.368 1.00 97.69 87 GLY A CA 1
ATOM 691 C C . GLY A 1 87 ? -10.741 14.891 27.305 1.00 97.69 87 GLY A C 1
ATOM 692 O O . GLY A 1 87 ? -10.501 14.378 26.212 1.00 97.69 87 GLY A O 1
ATOM 693 N N . GLN A 1 88 ? -10.301 16.114 27.614 1.00 97.94 88 GLN A N 1
ATOM 694 C CA . GLN A 1 88 ? -9.477 16.925 26.708 1.00 97.94 88 GLN A CA 1
ATOM 695 C C . GLN A 1 88 ? -8.114 16.282 26.440 1.00 97.94 88 GLN A C 1
ATOM 697 O O . GLN A 1 88 ? -7.683 16.236 25.288 1.00 97.94 88 GLN A O 1
ATOM 702 N N . ARG A 1 89 ? -7.458 15.711 27.459 1.00 98.00 89 ARG A N 1
ATOM 703 C CA . ARG A 1 89 ? -6.192 14.977 27.267 1.00 98.00 89 ARG A CA 1
ATOM 704 C C . ARG A 1 89 ? -6.371 13.772 26.340 1.00 98.00 89 ARG A C 1
ATOM 706 O O . ARG A 1 89 ? -5.553 13.566 25.445 1.00 98.00 89 ARG A O 1
ATOM 713 N N . TRP A 1 90 ? -7.465 13.021 26.492 1.00 98.25 90 TRP A N 1
ATOM 714 C CA . TRP A 1 90 ? -7.811 11.926 25.577 1.00 98.25 90 TRP A CA 1
ATOM 715 C C . TRP A 1 90 ? -8.070 12.406 24.146 1.00 98.25 90 TRP A C 1
ATOM 717 O O . TRP A 1 90 ? -7.571 11.795 23.200 1.00 98.25 90 TRP A O 1
ATOM 727 N N . LYS A 1 91 ? -8.802 13.514 23.972 1.00 98.12 91 LYS A N 1
ATOM 728 C CA . LYS A 1 91 ? -9.021 14.126 22.651 1.00 98.12 91 LYS A CA 1
ATOM 729 C C . LYS A 1 91 ? -7.705 14.544 21.998 1.00 98.12 91 LYS 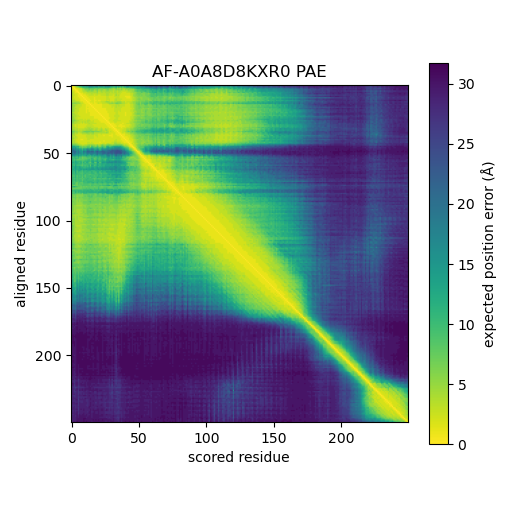A C 1
ATOM 731 O O . LYS A 1 91 ? -7.491 14.229 20.832 1.00 98.12 91 LYS A O 1
ATOM 736 N N . HIS A 1 92 ? -6.815 15.192 22.748 1.00 98.25 92 HIS A N 1
ATOM 737 C CA . HIS A 1 92 ? -5.499 15.592 22.255 1.00 98.25 92 HIS A CA 1
ATOM 738 C C . HIS A 1 92 ? -4.653 14.382 21.835 1.00 98.25 92 HIS A C 1
ATOM 740 O O . HIS A 1 92 ? -4.071 14.386 20.753 1.00 98.25 92 HIS A O 1
ATOM 746 N N . MET A 1 93 ? -4.644 13.312 22.636 1.00 98.38 93 MET A N 1
ATOM 747 C CA . MET A 1 93 ? -3.956 12.065 22.285 1.00 98.38 93 MET A CA 1
ATOM 748 C C . MET A 1 93 ? -4.495 11.471 20.974 1.00 98.38 93 MET A C 1
ATOM 750 O O . MET A 1 93 ? -3.716 11.118 20.089 1.00 98.38 93 MET A O 1
ATOM 754 N N . HIS A 1 94 ? -5.820 11.423 20.808 1.00 98.25 94 HIS A N 1
ATOM 755 C CA . HIS A 1 94 ? -6.437 10.952 19.566 1.00 98.25 94 HIS A CA 1
ATOM 756 C C . HIS A 1 94 ? -6.100 11.828 18.355 1.00 98.25 94 HIS A C 1
ATOM 758 O O . HIS A 1 94 ? -5.922 11.302 17.256 1.00 98.25 94 HIS A O 1
ATOM 764 N N . GLU A 1 95 ? -5.997 13.142 18.539 1.00 98.44 95 GLU A N 1
ATOM 765 C CA . GLU A 1 95 ? -5.588 14.062 17.479 1.00 98.44 95 GLU A CA 1
ATOM 766 C C . GLU A 1 95 ? -4.134 13.808 17.054 1.00 98.44 95 GLU A C 1
ATOM 768 O O . GLU A 1 95 ? -3.852 13.657 15.866 1.00 98.44 95 GLU A O 1
ATOM 773 N N . MET A 1 96 ? -3.222 13.624 18.014 1.00 98.38 96 MET A N 1
ATOM 774 C CA . MET A 1 96 ? -1.842 13.227 17.713 1.00 98.38 96 MET A CA 1
ATOM 775 C C . MET A 1 96 ? -1.768 11.880 16.984 1.00 98.38 96 MET A C 1
ATOM 777 O O . MET A 1 96 ? -0.947 11.711 16.083 1.00 98.38 96 MET A O 1
ATOM 781 N N . TYR A 1 97 ? -2.610 10.912 17.356 1.00 98.12 97 TYR A N 1
ATOM 782 C CA . TYR A 1 97 ? -2.694 9.632 16.653 1.00 98.12 97 TYR A CA 1
ATOM 783 C C . TYR A 1 97 ? -3.094 9.824 15.184 1.00 98.12 97 TYR A C 1
ATOM 785 O O . TYR A 1 97 ? -2.421 9.289 14.303 1.00 98.12 97 TYR A O 1
ATOM 793 N N . LYS A 1 98 ? -4.131 10.627 14.905 1.00 98.12 98 LYS A N 1
ATOM 794 C CA . LYS A 1 98 ? -4.550 10.932 13.527 1.00 98.12 98 LYS A CA 1
ATOM 795 C C . LYS A 1 98 ? -3.422 11.570 12.725 1.00 98.12 98 LYS A C 1
ATOM 797 O O . LYS A 1 98 ? -3.112 11.084 11.642 1.00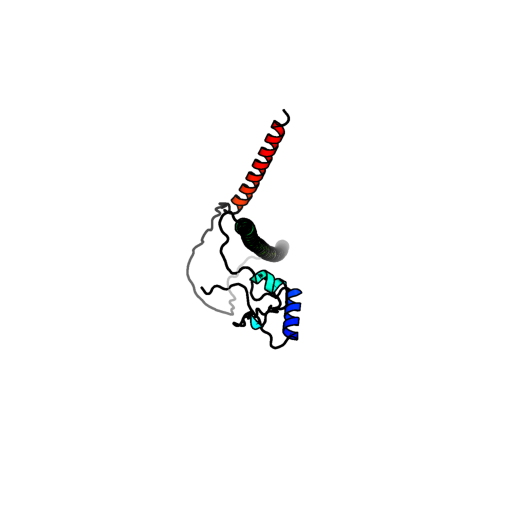 98.12 98 LYS A O 1
ATOM 802 N N . GLN A 1 99 ? -2.755 12.576 13.291 1.00 98.25 99 GLN A N 1
ATOM 803 C CA . GLN A 1 99 ? -1.625 13.246 12.644 1.00 98.25 99 GLN A CA 1
ATOM 804 C C . GLN A 1 99 ? -0.491 12.271 12.309 1.00 98.25 99 GLN A C 1
ATOM 806 O O . GLN A 1 99 ? 0.053 12.317 11.208 1.00 98.25 99 GLN A O 1
ATOM 811 N N . LYS A 1 100 ? -0.157 11.348 13.222 1.00 98.31 100 LYS A N 1
ATOM 812 C CA . LYS A 1 100 ? 0.864 10.316 12.977 1.00 98.31 100 LYS A CA 1
ATOM 813 C C . LYS A 1 100 ? 0.456 9.341 11.876 1.00 98.31 100 LYS A C 1
ATOM 815 O O . LYS A 1 100 ? 1.280 9.020 11.026 1.00 98.31 100 LYS A O 1
ATOM 820 N N . VAL A 1 101 ? -0.798 8.887 11.867 1.00 98.06 101 VAL A N 1
ATOM 821 C CA . VAL A 1 101 ? -1.318 8.005 10.811 1.00 98.06 101 VAL A CA 1
ATOM 822 C C . VAL A 1 101 ? -1.289 8.706 9.452 1.00 98.06 101 VAL A C 1
ATOM 824 O O . VAL A 1 101 ? -0.891 8.101 8.462 1.00 98.06 101 VAL A O 1
ATOM 827 N N . GLU A 1 102 ? -1.683 9.975 9.384 1.00 97.62 102 GLU A N 1
ATOM 828 C CA . GLU A 1 102 ? -1.668 10.752 8.140 1.00 97.62 102 GLU A CA 1
ATOM 829 C C . GLU A 1 102 ? -0.255 11.073 7.648 1.00 97.62 102 GLU A C 1
ATOM 831 O O . GLU A 1 102 ? -0.009 11.039 6.442 1.00 97.62 102 GLU A O 1
ATOM 836 N N . ALA A 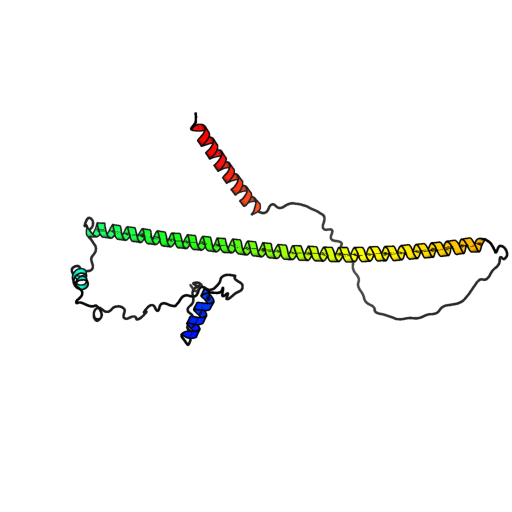1 103 ? 0.679 11.369 8.555 1.00 97.75 103 ALA A N 1
ATOM 837 C CA . ALA A 1 103 ? 2.091 11.525 8.215 1.00 97.75 103 ALA A CA 1
ATOM 838 C C . ALA A 1 103 ? 2.645 10.225 7.619 1.00 97.75 103 ALA A C 1
ATOM 840 O O . ALA A 1 103 ? 3.127 10.236 6.492 1.00 97.75 103 ALA A O 1
ATOM 841 N N . LEU A 1 104 ? 2.440 9.097 8.306 1.00 98.19 104 LEU A N 1
ATOM 842 C CA . LEU A 1 104 ? 2.896 7.791 7.838 1.00 98.19 104 LEU A CA 1
ATOM 843 C C . LEU A 1 104 ? 2.304 7.426 6.471 1.00 98.19 104 LEU A C 1
ATOM 845 O O . LEU A 1 104 ? 3.015 6.927 5.608 1.00 98.19 104 LEU A O 1
ATOM 849 N N . LYS A 1 105 ? 1.014 7.702 6.246 1.00 96.19 105 LYS A N 1
ATOM 850 C CA . LYS A 1 105 ? 0.377 7.473 4.940 1.00 96.19 105 LYS A CA 1
ATOM 851 C C . LYS A 1 105 ? 1.044 8.274 3.823 1.00 96.19 105 LYS A C 1
ATOM 853 O O . LYS A 1 105 ? 1.242 7.732 2.744 1.00 96.19 105 LYS A O 1
ATOM 858 N N . ARG A 1 106 ? 1.385 9.544 4.066 1.00 97.06 106 ARG A N 1
ATOM 859 C CA . ARG A 1 106 ? 2.088 10.373 3.074 1.00 97.06 106 ARG A CA 1
ATOM 860 C C . ARG A 1 106 ? 3.500 9.863 2.815 1.00 97.06 106 ARG A C 1
ATOM 862 O O . ARG A 1 106 ? 3.886 9.766 1.657 1.00 97.06 106 ARG A O 1
ATOM 869 N N . ASP A 1 107 ? 4.226 9.503 3.867 1.00 97.88 107 ASP A N 1
ATOM 870 C CA . ASP A 1 107 ? 5.588 8.981 3.750 1.00 97.88 107 ASP A CA 1
ATOM 871 C C . ASP A 1 107 ? 5.623 7.682 2.937 1.00 97.88 107 ASP A C 1
ATOM 873 O O . ASP A 1 107 ? 6.454 7.537 2.047 1.00 97.88 107 ASP A O 1
ATOM 877 N N . MET A 1 108 ? 4.670 6.775 3.171 1.00 95.56 108 MET A N 1
ATOM 878 C CA . MET A 1 108 ? 4.573 5.522 2.415 1.00 95.56 108 MET A CA 1
ATOM 879 C C . MET A 1 108 ? 4.284 5.752 0.930 1.00 95.56 108 MET A C 1
ATOM 881 O O . MET A 1 108 ? 4.897 5.095 0.096 1.00 95.56 108 MET A O 1
ATOM 885 N N . VAL A 1 109 ? 3.413 6.709 0.591 1.00 95.06 109 VAL A N 1
ATOM 886 C CA . VAL A 1 109 ? 3.155 7.075 -0.814 1.00 95.06 109 VAL A CA 1
ATOM 887 C C . VAL A 1 109 ? 4.412 7.652 -1.470 1.00 95.06 109 VAL A C 1
ATOM 889 O O . VAL A 1 109 ? 4.745 7.271 -2.586 1.00 95.06 109 VAL A O 1
ATOM 892 N N . MET A 1 110 ? 5.149 8.528 -0.779 1.00 96.00 110 MET A N 1
ATOM 893 C CA . MET A 1 110 ? 6.385 9.101 -1.327 1.00 96.00 110 MET A CA 1
ATOM 894 C C . MET A 1 110 ? 7.474 8.043 -1.545 1.00 96.00 110 MET A C 1
ATOM 896 O O . MET A 1 110 ? 8.166 8.077 -2.561 1.00 96.00 110 MET A O 1
ATOM 900 N N . GLU A 1 111 ? 7.641 7.099 -0.616 1.00 97.38 111 GLU A N 1
ATOM 901 C CA . GLU A 1 111 ? 8.610 6.009 -0.785 1.00 97.38 111 GLU A CA 1
ATOM 902 C C . GLU A 1 111 ? 8.204 5.043 -1.908 1.00 97.38 111 GLU A C 1
ATOM 904 O O . GLU A 1 111 ? 9.067 4.561 -2.641 1.00 97.38 111 GLU A O 1
ATOM 909 N N . GLU A 1 112 ? 6.906 4.810 -2.104 1.00 92.94 112 GLU A N 1
ATOM 910 C CA . GLU A 1 112 ? 6.389 4.033 -3.231 1.00 92.94 112 GLU A CA 1
ATOM 911 C C . GLU A 1 112 ? 6.680 4.715 -4.578 1.00 92.94 112 GLU A C 1
ATOM 913 O O . GLU A 1 112 ? 7.269 4.093 -5.463 1.00 92.94 112 GLU A O 1
ATOM 918 N N . GLU A 1 113 ? 6.362 6.006 -4.717 1.00 94.38 113 GLU A N 1
ATOM 919 C CA . GLU A 1 113 ? 6.655 6.791 -5.929 1.00 94.38 113 GLU A CA 1
ATOM 920 C C . GLU A 1 113 ? 8.162 6.834 -6.232 1.00 94.38 113 GLU A C 1
ATOM 922 O O . GLU A 1 113 ? 8.595 6.737 -7.384 1.00 94.38 113 GLU A O 1
ATOM 927 N N . LYS A 1 114 ? 8.988 6.942 -5.190 1.00 96.75 114 LYS A N 1
ATOM 928 C CA . LYS A 1 114 ? 10.448 6.920 -5.308 1.00 96.75 114 LYS A CA 1
ATOM 929 C C . LYS A 1 114 ? 10.962 5.567 -5.790 1.00 96.75 114 LYS A C 1
ATOM 931 O O . LYS A 1 114 ? 11.850 5.535 -6.643 1.00 96.75 114 LYS A O 1
ATOM 9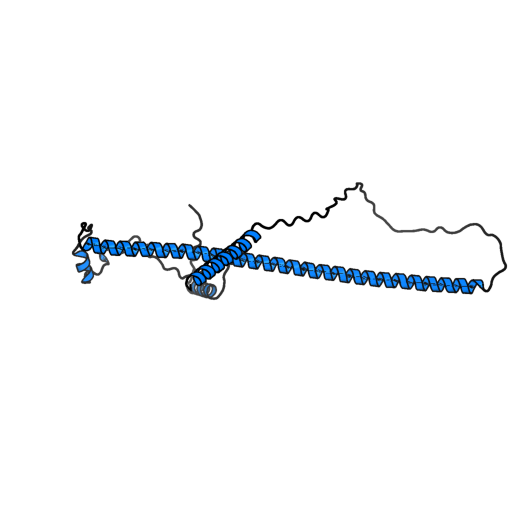36 N N . LEU A 1 115 ? 10.425 4.465 -5.266 1.00 94.31 115 LEU A N 1
ATOM 937 C CA . LEU A 1 115 ? 10.782 3.122 -5.717 1.00 94.31 115 LEU A CA 1
ATOM 938 C C . LEU A 1 115 ? 10.417 2.930 -7.191 1.00 94.31 115 LEU A C 1
ATOM 940 O O . LEU A 1 115 ? 11.238 2.443 -7.966 1.00 94.31 115 LEU A O 1
ATOM 944 N N . GLU A 1 116 ? 9.226 3.360 -7.602 1.00 91.38 116 GLU A N 1
ATOM 945 C CA . GLU A 1 116 ? 8.816 3.289 -9.004 1.00 91.38 116 GLU A CA 1
ATOM 946 C C . GLU A 1 116 ? 9.735 4.073 -9.929 1.00 91.38 116 GLU A C 1
ATOM 948 O O . GLU A 1 116 ? 10.156 3.549 -10.960 1.00 91.38 116 GLU A O 1
ATOM 953 N N . ALA A 1 117 ? 10.090 5.302 -9.549 1.00 93.62 117 ALA A N 1
ATOM 954 C CA . ALA A 1 117 ? 11.003 6.122 -10.332 1.00 93.62 117 ALA A CA 1
ATOM 955 C C . ALA A 1 117 ? 12.372 5.441 -10.505 1.00 93.62 117 ALA A C 1
ATOM 957 O O . ALA A 1 117 ? 12.927 5.440 -11.604 1.00 93.62 117 ALA A O 1
ATOM 958 N N . GLN A 1 118 ? 12.900 4.818 -9.445 1.00 95.38 118 GLN A N 1
ATOM 959 C CA . GLN A 1 118 ? 14.159 4.067 -9.508 1.00 95.38 118 GLN A CA 1
ATOM 960 C C . GLN A 1 118 ? 14.056 2.838 -10.414 1.00 95.38 118 GLN A C 1
ATOM 962 O O . GLN A 1 118 ? 14.963 2.578 -11.205 1.00 95.38 118 GLN A O 1
ATOM 967 N N . MET A 1 119 ? 12.960 2.084 -10.320 1.00 91.88 119 MET A N 1
ATOM 968 C CA . MET A 1 119 ? 12.752 0.899 -11.152 1.00 91.88 119 MET A CA 1
ATOM 969 C C . MET A 1 119 ? 12.591 1.255 -12.630 1.00 91.88 119 MET A C 1
ATOM 971 O O . MET A 1 119 ? 13.155 0.570 -13.482 1.00 91.88 119 MET A O 1
ATOM 975 N N . GLU A 1 120 ? 11.858 2.322 -12.941 1.00 91.12 120 GLU A N 1
ATOM 976 C CA . GLU A 1 120 ? 11.668 2.766 -14.322 1.00 91.12 120 GLU A CA 1
ATOM 977 C C . GLU A 1 120 ? 12.970 3.309 -14.919 1.00 91.12 120 GLU A C 1
ATOM 979 O O . GLU A 1 120 ? 13.314 2.992 -16.057 1.00 91.12 120 GLU A O 1
ATOM 984 N N . PHE A 1 121 ? 13.760 4.034 -14.123 1.00 94.44 121 PHE A N 1
ATOM 985 C CA . PHE A 1 121 ? 15.104 4.439 -14.526 1.00 94.44 121 PHE A CA 1
ATOM 986 C C . PHE A 1 121 ? 15.987 3.224 -14.849 1.00 94.44 121 PHE A C 1
ATOM 988 O O . PHE A 1 121 ? 16.551 3.147 -15.940 1.00 94.44 121 PHE A O 1
ATOM 995 N N . ALA A 1 122 ? 16.041 2.232 -13.955 1.00 94.31 122 ALA A N 1
ATOM 996 C CA . ALA A 1 122 ? 16.821 1.013 -14.167 1.00 94.31 122 ALA A CA 1
ATOM 997 C C . ALA A 1 122 ? 16.348 0.211 -15.396 1.00 94.31 122 ALA A C 1
ATOM 999 O O . ALA A 1 122 ? 17.170 -0.346 -16.129 1.00 94.31 122 ALA A O 1
ATOM 1000 N N . ARG A 1 123 ? 15.033 0.170 -15.656 1.00 92.12 123 ARG A N 1
ATOM 1001 C CA . ARG A 1 123 ? 14.461 -0.436 -16.867 1.00 92.12 123 ARG A CA 1
ATOM 1002 C C . ARG A 1 123 ? 14.992 0.258 -18.119 1.00 92.12 123 ARG A C 1
ATOM 1004 O O . ARG A 1 123 ? 15.510 -0.419 -19.005 1.00 92.12 123 ARG A O 1
ATOM 1011 N N . HIS A 1 124 ? 14.900 1.584 -18.180 1.00 94.94 124 HIS A N 1
ATOM 1012 C CA . HIS A 1 124 ? 15.363 2.347 -19.336 1.00 94.94 124 HIS A CA 1
ATOM 1013 C C . HIS A 1 124 ? 16.871 2.230 -19.550 1.00 94.94 124 HIS A C 1
ATOM 1015 O O . HIS A 1 124 ? 17.310 2.074 -20.688 1.00 94.94 124 HIS A O 1
ATOM 1021 N N . GLU A 1 125 ? 17.677 2.254 -18.486 1.00 97.06 125 GLU A N 1
ATOM 1022 C CA . GLU A 1 125 ? 19.120 2.023 -18.609 1.00 97.06 125 GLU A CA 1
ATOM 1023 C C . GLU A 1 125 ? 19.421 0.648 -19.208 1.00 97.06 125 GLU A C 1
ATOM 1025 O O . GLU A 1 125 ? 20.248 0.531 -20.116 1.00 97.06 125 GLU A O 1
ATOM 1030 N N . HIS A 1 126 ? 18.710 -0.386 -18.757 1.00 96.25 126 HIS A N 1
ATOM 1031 C CA . HIS A 1 126 ? 18.868 -1.730 -19.294 1.00 96.25 126 HIS A CA 1
ATOM 1032 C C . HIS A 1 126 ? 18.465 -1.819 -20.772 1.00 96.25 126 HIS A C 1
ATOM 1034 O O . HIS A 1 126 ? 19.195 -2.401 -21.576 1.00 96.25 126 HIS A O 1
ATOM 1040 N N . GLU A 1 127 ? 17.338 -1.214 -21.153 1.00 95.31 127 GLU A N 1
ATOM 1041 C CA . GLU A 1 127 ? 16.882 -1.138 -22.546 1.00 95.31 127 GLU A CA 1
ATOM 1042 C C . GLU A 1 127 ? 17.907 -0.422 -23.438 1.00 95.31 127 GLU A C 1
ATOM 1044 O O . GLU A 1 127 ? 18.240 -0.902 -24.525 1.00 95.31 127 GLU A O 1
ATOM 1049 N N . ILE A 1 128 ? 18.461 0.697 -22.966 1.00 97.62 128 ILE A N 1
ATOM 1050 C CA . ILE A 1 128 ? 19.495 1.453 -23.679 1.00 97.62 128 ILE A CA 1
ATOM 1051 C C . ILE A 1 128 ? 20.758 0.607 -23.855 1.00 97.62 128 ILE A C 1
ATOM 1053 O O . ILE A 1 128 ? 21.316 0.581 -24.954 1.00 97.62 128 ILE A O 1
ATOM 1057 N N . GLU A 1 129 ? 21.215 -0.093 -22.816 1.00 97.25 129 GLU A N 1
ATOM 1058 C CA . GLU A 1 129 ? 22.424 -0.916 -22.907 1.00 97.25 129 GLU A CA 1
ATOM 1059 C C . GLU A 1 129 ? 22.234 -2.106 -23.856 1.00 97.25 129 GLU A C 1
ATOM 1061 O O . GLU A 1 129 ? 23.115 -2.390 -24.669 1.00 97.25 129 GLU A O 1
ATOM 1066 N N . GLN A 1 130 ? 21.055 -2.740 -23.860 1.00 97.12 130 GLN A N 1
ATOM 1067 C CA . GLN A 1 130 ? 20.733 -3.771 -24.851 1.00 97.12 130 GLN A CA 1
ATOM 1068 C C . GLN A 1 130 ? 20.808 -3.232 -26.286 1.00 97.12 130 GLN A C 1
ATOM 1070 O O . GLN A 1 130 ? 21.368 -3.885 -27.169 1.00 97.12 130 GLN A O 1
ATOM 1075 N N . LEU A 1 131 ? 20.266 -2.037 -26.537 1.00 97.69 131 LEU A N 1
ATOM 1076 C CA . LEU A 1 131 ? 20.316 -1.409 -27.859 1.00 97.69 131 LEU A CA 1
ATOM 1077 C C . LEU A 1 131 ? 21.747 -1.037 -28.266 1.00 97.69 131 LEU A C 1
ATOM 1079 O O . LEU A 1 131 ? 22.127 -1.227 -29.425 1.00 97.69 131 LEU A O 1
ATOM 1083 N N . ARG A 1 132 ? 22.562 -0.545 -27.326 1.00 97.38 132 ARG A N 1
ATOM 1084 C CA . ARG A 1 132 ? 23.988 -0.261 -27.556 1.00 97.38 132 ARG A CA 1
ATOM 1085 C C . ARG A 1 132 ? 24.754 -1.519 -27.940 1.00 97.38 132 ARG A C 1
ATOM 1087 O O . ARG A 1 132 ? 25.544 -1.479 -28.882 1.00 97.38 132 ARG A O 1
ATOM 1094 N N . GLU A 1 133 ? 24.484 -2.635 -27.273 1.00 96.81 133 GLU A N 1
ATOM 1095 C CA . GLU A 1 133 ? 25.116 -3.910 -27.602 1.00 96.81 133 GLU A CA 1
ATOM 1096 C C . GLU A 1 133 ? 24.713 -4.408 -28.993 1.00 96.81 133 GLU A C 1
ATOM 1098 O O . GLU A 1 133 ? 25.566 -4.793 -29.793 1.00 96.81 133 GLU A O 1
ATOM 1103 N N . GLN A 1 134 ? 23.429 -4.308 -29.345 1.00 96.94 134 GLN A N 1
ATOM 1104 C CA . GLN A 1 134 ? 22.962 -4.650 -30.693 1.00 96.94 134 GLN A CA 1
ATOM 1105 C C . GLN A 1 134 ? 23.634 -3.799 -31.781 1.00 96.94 134 GLN A C 1
ATOM 1107 O O . GLN A 1 134 ? 23.953 -4.312 -32.857 1.00 96.94 134 GLN A O 1
ATOM 1112 N N . LEU A 1 135 ? 23.862 -2.508 -31.516 1.00 96.69 135 LEU A N 1
ATOM 1113 C CA . LEU A 1 135 ? 24.589 -1.625 -32.430 1.00 96.69 135 LEU A CA 1
ATOM 1114 C C . LEU A 1 135 ? 26.052 -2.049 -32.577 1.00 96.69 135 LEU A C 1
ATOM 1116 O O . LEU A 1 135 ? 26.499 -2.213 -33.713 1.00 96.69 135 LEU A O 1
ATOM 1120 N N . ARG A 1 136 ? 26.760 -2.315 -31.468 1.00 96.81 136 ARG A N 1
ATOM 1121 C CA . ARG A 1 136 ? 28.148 -2.817 -31.497 1.00 96.81 136 ARG A CA 1
ATOM 1122 C C . ARG A 1 136 ? 28.270 -4.084 -32.339 1.00 96.81 136 ARG A C 1
ATOM 1124 O O . ARG A 1 136 ? 29.137 -4.163 -33.208 1.00 96.81 136 ARG A O 1
ATOM 1131 N N . MET A 1 137 ? 27.373 -5.047 -32.138 1.00 95.88 137 MET A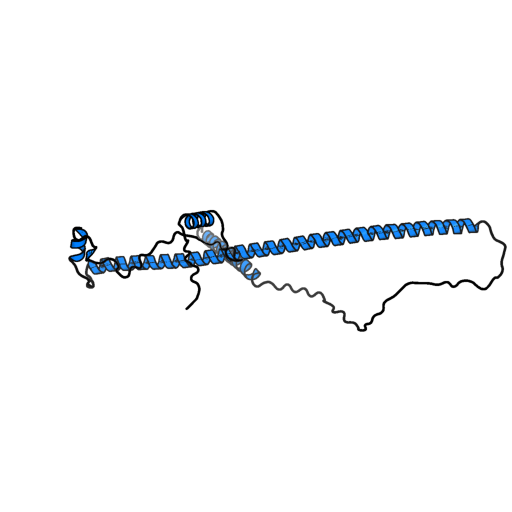 N 1
ATOM 1132 C CA . MET A 1 137 ? 27.368 -6.299 -32.901 1.00 95.88 137 MET A CA 1
ATOM 1133 C C . MET A 1 137 ? 27.137 -6.061 -34.399 1.00 95.88 137 MET A C 1
ATOM 1135 O O . MET A 1 137 ? 27.825 -6.639 -35.241 1.00 95.88 137 MET A O 1
ATOM 1139 N N . ARG A 1 138 ? 26.212 -5.160 -34.756 1.00 96.06 138 ARG A N 1
ATOM 1140 C CA . ARG A 1 138 ? 25.944 -4.813 -36.160 1.00 96.06 138 ARG A CA 1
ATOM 1141 C C . ARG A 1 138 ? 27.131 -4.108 -36.821 1.00 96.06 138 ARG A C 1
ATOM 1143 O O . ARG A 1 138 ? 27.394 -4.339 -38.002 1.00 96.06 138 ARG A O 1
ATOM 1150 N N . GLU A 1 139 ? 27.832 -3.246 -36.092 1.00 95.25 139 GLU A N 1
ATOM 1151 C CA . GLU A 1 139 ? 29.036 -2.572 -36.585 1.00 95.25 139 GLU A CA 1
ATOM 1152 C C . GLU A 1 139 ? 30.177 -3.560 -36.823 1.00 95.25 139 GLU A C 1
ATOM 1154 O O . GLU A 1 139 ? 30.748 -3.558 -37.912 1.00 95.25 139 GLU A O 1
ATOM 1159 N N . GLN A 1 140 ? 30.426 -4.475 -35.883 1.00 95.19 140 GLN A N 1
ATOM 1160 C CA . GLN A 1 140 ? 31.422 -5.538 -36.048 1.00 95.19 140 GLN A CA 1
ATOM 1161 C C . GLN A 1 140 ? 31.116 -6.439 -37.252 1.00 95.19 140 GLN A C 1
ATOM 1163 O O . GLN A 1 140 ? 32.012 -6.775 -38.026 1.00 95.19 140 GLN A O 1
ATOM 1168 N N . ASP A 1 141 ? 29.848 -6.801 -37.456 1.00 95.19 141 ASP A N 1
ATOM 1169 C CA . ASP A 1 141 ? 29.421 -7.580 -38.622 1.00 95.19 141 ASP A CA 1
ATOM 1170 C C . ASP A 1 141 ? 29.659 -6.839 -39.943 1.00 95.19 141 ASP A C 1
ATOM 1172 O O . ASP A 1 141 ? 30.068 -7.445 -40.940 1.00 95.19 141 ASP A O 1
ATOM 1176 N N . LYS A 1 142 ? 29.398 -5.528 -39.966 1.00 95.31 142 LYS A N 1
ATOM 1177 C CA . LYS A 1 142 ? 29.656 -4.670 -41.128 1.00 95.31 142 LYS A CA 1
ATOM 1178 C C . LYS A 1 142 ? 31.155 -4.586 -41.415 1.00 95.31 142 LYS A C 1
ATOM 1180 O O . LYS A 1 142 ? 31.548 -4.749 -42.569 1.00 95.31 142 LYS A O 1
ATOM 1185 N N . ASP A 1 143 ? 31.978 -4.382 -40.392 1.00 94.69 143 ASP A N 1
ATOM 1186 C CA . ASP A 1 143 ? 33.430 -4.266 -40.537 1.00 94.69 143 ASP A CA 1
ATOM 1187 C C . ASP A 1 143 ? 34.062 -5.594 -40.967 1.00 94.69 143 ASP A C 1
ATOM 1189 O O . ASP A 1 143 ? 34.908 -5.603 -41.862 1.00 94.69 143 ASP A O 1
ATOM 1193 N N . ARG A 1 144 ? 33.580 -6.731 -40.442 1.00 94.81 144 ARG A N 1
ATOM 1194 C CA . ARG A 1 144 ? 33.984 -8.071 -40.900 1.00 94.81 144 ARG A CA 1
ATOM 1195 C C . ARG A 1 144 ? 33.687 -8.265 -42.384 1.00 94.81 144 ARG A C 1
ATOM 1197 O O . ARG A 1 144 ? 34.583 -8.616 -43.148 1.00 94.81 144 ARG A O 1
ATOM 1204 N N . LYS A 1 145 ? 32.452 -7.983 -42.812 1.00 94.19 145 LYS A N 1
ATOM 1205 C CA . LYS A 1 145 ? 32.064 -8.082 -44.230 1.00 94.19 145 LYS A CA 1
ATOM 1206 C C . LYS A 1 145 ? 32.898 -7.153 -45.108 1.00 94.19 145 LYS A C 1
ATOM 1208 O O . LYS A 1 145 ? 33.287 -7.545 -46.203 1.00 94.19 145 LYS A O 1
ATOM 1213 N N . LYS A 1 146 ? 33.181 -5.933 -44.644 1.00 95.31 146 LYS A N 1
ATOM 1214 C CA . LYS A 1 146 ? 34.028 -4.983 -45.371 1.00 95.31 146 LYS A CA 1
ATOM 1215 C C . LYS A 1 146 ? 35.455 -5.517 -45.529 1.00 95.31 146 LYS A C 1
ATOM 1217 O O . LYS A 1 146 ? 35.971 -5.499 -46.640 1.00 95.31 146 LYS A O 1
ATOM 1222 N N . ALA A 1 147 ? 36.057 -6.047 -44.465 1.00 93.94 147 ALA A N 1
ATOM 1223 C CA . ALA A 1 147 ? 37.395 -6.636 -44.509 1.00 93.94 147 ALA A CA 1
ATOM 1224 C C . ALA A 1 147 ? 37.471 -7.856 -45.448 1.00 93.94 147 ALA A C 1
ATOM 1226 O O . ALA A 1 147 ? 38.427 -7.988 -46.212 1.00 93.94 147 ALA A O 1
ATOM 1227 N N . GLU A 1 148 ? 36.448 -8.718 -45.447 1.00 93.12 148 GLU A N 1
ATOM 1228 C CA . GLU A 1 148 ? 36.332 -9.839 -46.393 1.00 93.12 148 GLU A CA 1
ATOM 1229 C C . GLU A 1 148 ? 36.260 -9.354 -47.851 1.00 93.12 148 GLU A C 1
ATOM 1231 O O . GLU A 1 148 ? 36.935 -9.902 -48.727 1.00 93.12 148 GLU A O 1
ATOM 1236 N N . TRP A 1 149 ? 35.477 -8.301 -48.114 1.00 92.69 149 TRP A N 1
ATOM 1237 C CA . TRP A 1 149 ? 35.392 -7.668 -49.433 1.00 92.69 149 TRP A CA 1
ATOM 1238 C C . TRP A 1 149 ? 36.728 -7.063 -49.875 1.00 92.69 149 TRP A C 1
ATOM 1240 O O . TRP A 1 149 ? 37.170 -7.345 -50.988 1.00 92.69 149 TRP A O 1
ATOM 1250 N N . GLU A 1 150 ? 37.397 -6.300 -49.007 1.00 92.88 150 GLU A N 1
ATOM 1251 C CA . GLU A 1 150 ? 38.704 -5.689 -49.292 1.00 92.88 150 GLU A CA 1
ATOM 1252 C C . GLU A 1 150 ? 39.786 -6.756 -49.554 1.00 92.88 150 GLU A C 1
ATOM 1254 O O . GLU A 1 150 ? 40.592 -6.613 -50.475 1.00 92.88 150 GLU A O 1
ATOM 1259 N N . MET A 1 151 ? 39.795 -7.865 -48.802 1.00 91.38 151 MET A N 1
ATOM 1260 C CA . MET A 1 151 ? 40.718 -8.986 -49.038 1.00 91.38 151 MET A CA 1
ATOM 1261 C C . MET A 1 151 ? 40.463 -9.654 -50.395 1.00 91.38 15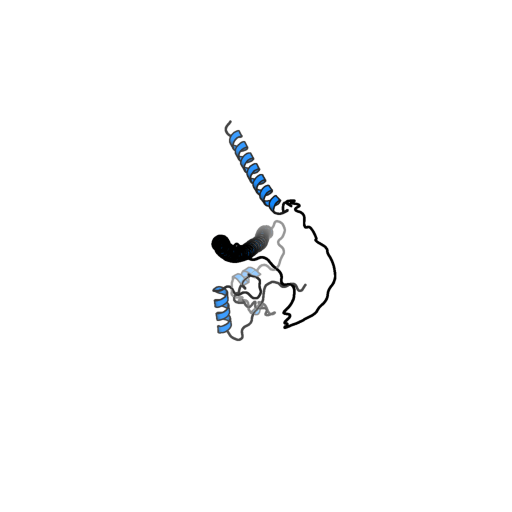1 MET A C 1
ATOM 1263 O O . MET A 1 151 ? 41.408 -9.932 -51.138 1.00 91.38 151 MET A O 1
ATOM 1267 N N . LYS A 1 152 ? 39.193 -9.886 -50.746 1.00 92.00 152 LYS A N 1
ATOM 1268 C CA . LYS A 1 152 ? 38.813 -10.473 -52.037 1.00 92.00 152 LYS A CA 1
ATOM 1269 C C . LYS A 1 152 ? 39.178 -9.560 -53.207 1.00 92.00 152 LYS A C 1
ATOM 1271 O O . LYS A 1 152 ? 39.677 -10.042 -54.220 1.00 92.00 152 LYS A O 1
ATOM 1276 N N . GLU A 1 153 ? 38.965 -8.255 -53.064 1.00 90.25 153 GLU A N 1
ATOM 1277 C CA . GLU A 1 153 ? 39.342 -7.262 -54.070 1.00 90.25 153 GLU A CA 1
ATOM 1278 C C . GLU A 1 153 ? 40.860 -7.229 -54.286 1.00 90.25 153 GLU A C 1
ATOM 1280 O O . GLU A 1 153 ? 41.316 -7.303 -55.430 1.00 90.25 153 GLU A O 1
ATOM 1285 N N . ARG A 1 154 ? 41.650 -7.222 -53.201 1.00 90.44 154 ARG A N 1
ATOM 1286 C CA . ARG A 1 154 ? 43.119 -7.310 -53.278 1.00 90.44 154 ARG A CA 1
ATOM 1287 C C . ARG A 1 154 ? 43.578 -8.570 -54.008 1.00 90.44 154 ARG A C 1
ATOM 1289 O O . ARG A 1 154 ? 44.422 -8.471 -54.893 1.00 90.44 154 ARG A O 1
ATOM 1296 N N . PHE A 1 155 ? 42.989 -9.726 -53.697 1.00 90.88 155 PHE A N 1
ATOM 1297 C CA . PHE A 1 155 ? 43.314 -10.993 -54.359 1.00 90.88 155 PHE A CA 1
ATOM 1298 C C . PHE A 1 155 ? 43.020 -10.964 -55.870 1.00 90.88 155 PHE A C 1
ATOM 1300 O O . PHE A 1 155 ? 43.828 -11.431 -56.678 1.00 90.88 155 PHE A O 1
ATOM 1307 N N . VAL A 1 156 ? 41.879 -10.389 -56.271 1.00 91.00 156 VAL A N 1
ATOM 1308 C CA . VAL A 1 156 ? 41.515 -10.227 -57.689 1.00 91.00 156 VAL A CA 1
ATOM 1309 C C . VAL A 1 156 ? 42.473 -9.267 -58.394 1.00 91.00 156 VAL A C 1
ATOM 1311 O O . VAL A 1 156 ? 42.930 -9.575 -59.498 1.00 91.00 156 VAL A O 1
ATOM 1314 N N . ASN A 1 157 ? 42.807 -8.128 -57.777 1.00 88.69 157 ASN A N 1
ATOM 1315 C CA . ASN A 1 157 ? 43.721 -7.163 -58.383 1.00 88.69 157 ASN A CA 1
ATOM 1316 C C . ASN A 1 157 ? 45.141 -7.736 -58.532 1.00 88.69 157 ASN A C 1
ATOM 1318 O O . ASN A 1 157 ? 45.708 -7.638 -59.618 1.00 88.69 157 ASN A O 1
ATOM 1322 N N . GLU A 1 158 ? 45.672 -8.417 -57.511 1.00 88.38 158 GLU A N 1
ATOM 1323 C CA . GLU A 1 158 ? 46.986 -9.076 -57.584 1.00 88.38 158 GLU A CA 1
ATOM 1324 C C . GLU A 1 158 ? 47.013 -10.171 -58.664 1.00 88.38 158 GLU A C 1
ATOM 1326 O O . GLU A 1 158 ? 47.962 -10.267 -59.443 1.00 88.38 158 GLU A O 1
ATOM 1331 N N . SER A 1 159 ? 45.948 -10.973 -58.777 1.00 88.06 159 SER A N 1
ATOM 1332 C CA . SER A 1 159 ? 45.828 -11.992 -59.831 1.00 88.06 159 SER A CA 1
ATOM 1333 C C . SER A 1 159 ? 45.825 -11.369 -61.231 1.00 88.06 159 SER A C 1
ATOM 1335 O O . SER A 1 159 ? 46.461 -11.892 -62.150 1.00 88.06 159 SER A O 1
ATOM 1337 N N . ARG A 1 160 ? 45.140 -10.230 -61.398 1.00 86.75 160 ARG A N 1
ATOM 1338 C CA . ARG A 1 160 ? 45.106 -9.482 -62.661 1.00 86.75 160 ARG A CA 1
ATOM 1339 C C . ARG A 1 160 ? 46.475 -8.897 -63.009 1.00 86.75 160 ARG A C 1
ATOM 1341 O O . ARG A 1 160 ? 46.883 -8.992 -64.163 1.00 86.75 160 ARG A O 1
ATOM 1348 N N . GLU A 1 161 ? 47.190 -8.343 -62.035 1.00 86.56 161 GLU A N 1
ATOM 1349 C CA . GLU A 1 161 ? 48.555 -7.830 -62.217 1.00 86.56 161 GLU A CA 1
ATOM 1350 C C . GLU A 1 161 ? 49.541 -8.947 -62.581 1.00 86.56 161 GLU A C 1
ATOM 1352 O O . GLU A 1 161 ? 50.324 -8.788 -63.517 1.00 86.56 161 GLU A O 1
ATOM 1357 N N . ARG A 1 162 ? 49.461 -10.113 -61.926 1.00 85.19 162 ARG A N 1
ATOM 1358 C CA . ARG A 1 162 ? 50.262 -11.299 -62.286 1.00 85.19 162 ARG A CA 1
ATOM 1359 C C . ARG A 1 162 ? 49.999 -11.756 -63.717 1.00 85.19 162 ARG A C 1
ATOM 1361 O O . ARG A 1 162 ? 50.947 -12.012 -64.457 1.00 85.19 162 ARG A O 1
ATOM 1368 N N . LEU A 1 163 ? 48.732 -11.820 -64.125 1.00 85.88 163 LEU A N 1
ATOM 1369 C CA . LEU A 1 163 ? 48.364 -12.178 -65.495 1.00 85.88 163 LEU A CA 1
ATOM 1370 C C . LEU A 1 163 ? 48.869 -11.136 -66.508 1.00 85.88 163 LEU A C 1
ATOM 1372 O O . LEU A 1 163 ? 49.364 -11.498 -67.575 1.00 85.88 163 LEU A O 1
ATOM 1376 N N . GLN A 1 164 ? 48.786 -9.846 -66.172 1.00 81.94 164 GLN A N 1
ATOM 1377 C CA . GLN A 1 164 ? 49.286 -8.763 -67.017 1.00 81.94 164 GLN A CA 1
ATOM 1378 C C . GLN A 1 164 ? 50.816 -8.800 -67.155 1.00 81.94 164 GLN A C 1
ATOM 1380 O O . GLN A 1 164 ? 51.320 -8.640 -68.266 1.00 81.94 164 GLN A O 1
ATOM 1385 N N . MET A 1 165 ? 51.549 -9.078 -66.072 1.00 78.69 165 MET A N 1
ATOM 1386 C CA . MET A 1 165 ? 53.000 -9.300 -66.108 1.00 78.69 165 MET A CA 1
ATOM 1387 C C . MET A 1 165 ? 53.364 -10.508 -66.977 1.00 78.69 165 MET A C 1
ATOM 1389 O O . MET A 1 165 ? 54.230 -10.389 -67.837 1.00 78.69 165 MET A O 1
ATOM 1393 N N . GLN A 1 166 ? 52.653 -11.633 -66.843 1.00 78.75 166 GLN A N 1
ATOM 1394 C CA . GLN A 1 166 ? 52.894 -12.828 -67.661 1.00 78.75 166 GLN A CA 1
ATOM 1395 C C . GLN A 1 166 ? 52.643 -12.576 -69.160 1.00 78.75 166 GLN A C 1
ATOM 1397 O O . GLN A 1 166 ? 53.386 -13.065 -70.012 1.00 78.75 166 GLN A O 1
ATOM 1402 N N . MET A 1 167 ? 51.619 -11.786 -69.492 1.00 75.12 167 MET A N 1
ATOM 1403 C CA . MET A 1 167 ? 51.353 -11.328 -70.861 1.00 75.12 167 MET A CA 1
ATOM 1404 C C . MET A 1 167 ? 52.429 -10.361 -71.373 1.00 75.12 167 MET A C 1
ATOM 1406 O O . MET A 1 167 ? 52.806 -10.434 -72.542 1.00 75.12 167 MET A O 1
ATOM 1410 N N . SER A 1 168 ? 52.939 -9.467 -70.521 1.00 75.56 168 SER A N 1
ATOM 1411 C CA . SER A 1 168 ? 54.027 -8.545 -70.871 1.00 75.56 168 SER A CA 1
ATOM 1412 C C . SER A 1 168 ? 55.341 -9.285 -71.137 1.00 75.56 168 SER A C 1
ATOM 1414 O O . SER A 1 168 ? 56.012 -8.982 -72.123 1.00 75.56 168 SER A O 1
ATOM 1416 N N . ASP A 1 169 ? 55.669 -10.298 -70.332 1.00 66.50 169 ASP A N 1
ATOM 1417 C CA . ASP A 1 169 ? 56.832 -11.171 -70.542 1.00 66.50 169 ASP A CA 1
ATOM 1418 C C . ASP A 1 169 ? 56.704 -12.003 -71.823 1.00 66.50 169 ASP A C 1
ATOM 1420 O O . ASP A 1 169 ? 57.660 -12.105 -72.588 1.00 66.50 169 ASP A O 1
ATOM 1424 N N . GLN A 1 170 ? 55.514 -12.534 -72.135 1.00 61.91 170 GLN A N 1
ATOM 1425 C CA . GLN A 1 170 ? 55.274 -13.198 -73.425 1.00 61.91 170 GLN A CA 1
ATOM 1426 C C . GLN A 1 170 ? 55.400 -12.230 -74.611 1.00 61.91 170 GLN A C 1
ATOM 1428 O O . GLN A 1 170 ? 55.921 -12.610 -75.659 1.00 61.91 170 GLN A O 1
ATOM 1433 N N . ARG A 1 171 ? 54.989 -10.963 -74.459 1.00 58.41 171 ARG A N 1
ATOM 1434 C CA . ARG A 1 171 ? 55.182 -9.922 -75.485 1.00 58.41 171 ARG A CA 1
ATOM 1435 C C . ARG A 1 171 ? 56.652 -9.544 -75.677 1.00 58.41 171 ARG A C 1
ATOM 1437 O O . ARG A 1 171 ? 57.076 -9.365 -76.816 1.00 58.41 171 ARG A O 1
ATOM 1444 N N . MET A 1 172 ? 57.422 -9.444 -74.594 1.00 55.22 172 MET A N 1
ATOM 1445 C CA . MET A 1 172 ? 58.868 -9.183 -74.632 1.00 55.22 172 MET A CA 1
ATOM 1446 C C . MET A 1 172 ? 59.657 -10.395 -75.157 1.00 55.22 172 MET A C 1
ATOM 1448 O O . MET A 1 172 ? 60.643 -10.215 -75.866 1.00 55.22 172 MET A O 1
ATOM 1452 N N . GLY A 1 173 ? 59.186 -11.622 -74.913 1.00 53.62 173 GLY A N 1
ATOM 1453 C CA . GLY A 1 173 ? 59.731 -12.855 -75.495 1.00 53.62 173 GLY A CA 1
ATOM 1454 C C . GLY A 1 173 ? 59.384 -13.067 -76.976 1.00 53.62 173 GLY A C 1
ATOM 1455 O O . GLY A 1 173 ? 60.119 -13.750 -77.685 1.00 53.62 173 GLY A O 1
ATOM 1456 N N . PHE A 1 174 ? 58.308 -12.451 -77.479 1.00 49.50 174 PHE A N 1
ATOM 1457 C CA . PHE A 1 174 ? 57.917 -12.515 -78.896 1.00 49.50 174 PHE A CA 1
ATOM 1458 C C . PHE A 1 174 ? 58.591 -11.441 -79.769 1.00 49.50 174 PHE A C 1
ATOM 1460 O O . PHE A 1 174 ? 58.611 -11.551 -80.992 1.00 49.50 174 PHE A O 1
ATOM 1467 N N . GLN A 1 175 ? 59.200 -10.415 -79.167 1.00 44.81 175 GLN A N 1
ATOM 1468 C CA . GLN A 1 175 ? 59.919 -9.368 -79.904 1.00 44.81 175 GLN A CA 1
ATOM 1469 C C . GLN A 1 175 ? 61.359 -9.770 -80.291 1.00 44.81 175 GLN A C 1
ATOM 1471 O O . GLN A 1 175 ? 62.063 -8.999 -80.938 1.00 44.81 175 GLN A O 1
ATOM 1476 N N . GLY A 1 176 ? 61.786 -10.992 -79.946 1.00 48.00 176 GLY A N 1
ATOM 1477 C CA . GLY A 1 176 ? 63.091 -11.550 -80.313 1.00 48.00 176 GLY A CA 1
ATOM 1478 C C . GLY A 1 176 ? 63.133 -12.328 -81.633 1.00 48.00 176 GLY A C 1
ATOM 1479 O O . GLY A 1 176 ? 64.224 -12.678 -82.072 1.00 48.00 176 GLY A O 1
ATOM 1480 N N . ASN A 1 177 ? 61.998 -12.627 -82.280 1.00 47.66 177 ASN A N 1
ATOM 1481 C CA . ASN A 1 177 ? 62.021 -13.388 -83.533 1.00 47.66 177 ASN A CA 1
ATOM 1482 C C . ASN A 1 177 ? 60.733 -13.198 -84.352 1.00 47.66 177 ASN A C 1
ATOM 1484 O O . ASN A 1 177 ? 59.804 -13.987 -84.225 1.00 47.66 177 ASN A O 1
ATOM 1488 N N . ASN A 1 178 ? 60.659 -12.110 -85.130 1.00 42.44 178 ASN A N 1
ATOM 1489 C CA . ASN A 1 178 ? 59.926 -11.989 -86.407 1.00 42.44 178 ASN A CA 1
ATOM 1490 C C . ASN A 1 178 ? 59.870 -10.513 -86.846 1.00 42.44 178 ASN A C 1
ATOM 1492 O O . ASN A 1 178 ? 58.831 -9.856 -86.819 1.00 42.44 178 ASN A O 1
ATOM 1496 N N . SER A 1 179 ? 61.015 -9.988 -87.289 1.00 42.41 179 SER A N 1
ATOM 1497 C CA . SER A 1 179 ? 60.997 -9.056 -88.423 1.00 42.41 179 SER A CA 1
ATOM 1498 C C . SER A 1 179 ? 60.818 -9.892 -89.692 1.00 42.41 179 SER A C 1
ATOM 1500 O O . SER A 1 179 ? 61.342 -10.996 -89.739 1.00 42.41 179 SER A O 1
ATOM 1502 N N . PHE A 1 180 ? 60.118 -9.361 -90.698 1.00 46.69 180 PHE A N 1
ATOM 1503 C CA . PHE A 1 180 ? 59.726 -9.995 -91.976 1.00 46.69 180 PHE A CA 1
ATOM 1504 C C . PHE A 1 180 ? 58.357 -10.700 -91.995 1.00 46.69 180 PHE A C 1
ATOM 1506 O O . PHE A 1 180 ? 58.258 -11.912 -92.115 1.00 46.69 180 PHE A O 1
ATOM 1513 N N . ASN A 1 181 ? 57.268 -9.927 -92.010 1.00 37.75 181 ASN A N 1
ATOM 1514 C CA . ASN A 1 181 ? 56.550 -9.687 -93.270 1.00 37.75 181 ASN A CA 1
ATOM 1515 C C . ASN A 1 181 ? 55.351 -8.757 -93.065 1.00 37.75 181 ASN A C 1
ATOM 1517 O O . ASN A 1 181 ? 54.426 -9.019 -92.305 1.00 37.75 181 ASN A O 1
ATOM 1521 N N . ASN A 1 182 ? 55.393 -7.656 -93.803 1.00 41.12 182 ASN A N 1
ATOM 1522 C CA . ASN A 1 182 ? 54.308 -6.712 -93.985 1.00 41.12 182 ASN A CA 1
ATOM 1523 C C . ASN A 1 182 ? 53.380 -7.229 -95.098 1.00 41.12 182 ASN A C 1
ATOM 1525 O O . ASN A 1 182 ? 53.896 -7.559 -96.166 1.00 41.12 182 ASN A O 1
ATOM 1529 N N . ARG A 1 183 ? 52.055 -7.225 -94.882 1.00 39.81 183 ARG A N 1
ATOM 1530 C CA . ARG A 1 183 ? 51.015 -6.664 -95.784 1.00 39.81 183 ARG A CA 1
ATOM 1531 C C . ARG A 1 183 ? 49.643 -7.319 -95.580 1.00 39.81 183 ARG A C 1
ATOM 1533 O O . ARG A 1 183 ? 49.512 -8.527 -95.682 1.00 39.81 183 ARG A O 1
ATOM 1540 N N . ASN A 1 184 ? 48.646 -6.448 -95.404 1.00 41.06 184 ASN A N 1
ATOM 1541 C CA . ASN A 1 184 ? 47.233 -6.569 -95.778 1.00 41.06 184 ASN A CA 1
ATOM 1542 C C . ASN A 1 184 ? 46.506 -7.904 -95.538 1.00 41.06 184 ASN A C 1
ATOM 1544 O O . ASN A 1 184 ? 46.668 -8.848 -96.300 1.00 41.06 184 ASN A O 1
ATOM 1548 N N . ASN A 1 185 ? 45.503 -7.869 -94.656 1.00 42.97 185 ASN A N 1
ATOM 1549 C CA . ASN A 1 185 ? 44.152 -8.207 -95.097 1.00 42.97 185 ASN A CA 1
ATOM 1550 C C . ASN A 1 185 ? 43.088 -7.499 -94.255 1.00 42.97 185 ASN A C 1
ATOM 1552 O O . ASN A 1 185 ? 43.108 -7.508 -93.028 1.00 42.97 185 ASN A O 1
ATOM 1556 N N . SER A 1 186 ? 42.193 -6.849 -94.986 1.00 40.00 186 SER A N 1
ATOM 1557 C CA . SER A 1 186 ? 40.933 -6.287 -94.534 1.00 40.00 186 SER A CA 1
ATOM 1558 C C . SER A 1 186 ? 39.874 -7.397 -94.514 1.00 40.00 186 SER A C 1
ATOM 1560 O O . SER A 1 186 ? 39.940 -8.299 -95.345 1.00 40.00 186 SER A O 1
ATOM 1562 N N . PHE A 1 187 ? 38.870 -7.222 -93.652 1.00 34.34 187 PHE A N 1
ATOM 1563 C CA . PHE A 1 187 ? 37.524 -7.811 -93.699 1.00 34.34 187 PHE A CA 1
ATOM 1564 C C . PHE A 1 187 ? 37.258 -9.250 -93.185 1.00 34.34 187 PHE A C 1
ATOM 1566 O O . PHE A 1 187 ? 37.851 -10.229 -93.620 1.00 34.34 187 PHE A O 1
ATOM 1573 N N . ASP A 1 188 ? 36.208 -9.285 -92.347 1.00 38.81 188 ASP A N 1
ATOM 1574 C CA . ASP A 1 188 ? 35.163 -10.305 -92.149 1.00 38.81 188 ASP A CA 1
ATOM 1575 C C . ASP A 1 188 ? 35.248 -11.439 -91.103 1.00 38.81 188 ASP A C 1
ATOM 1577 O O . ASP A 1 188 ? 36.251 -12.125 -90.944 1.00 38.81 188 ASP A O 1
ATOM 1581 N N . MET A 1 189 ? 34.053 -11.660 -90.510 1.00 41.69 189 MET A N 1
ATOM 1582 C CA . MET A 1 189 ? 33.542 -12.762 -89.658 1.00 41.69 189 MET A CA 1
ATOM 1583 C C . MET A 1 189 ? 33.850 -12.684 -88.151 1.00 41.69 189 MET A C 1
ATOM 1585 O O . MET A 1 189 ? 35.001 -12.571 -87.762 1.00 41.69 189 MET A O 1
ATOM 1589 N N . MET A 1 190 ? 32.920 -12.762 -87.183 1.00 45.16 190 MET A N 1
ATOM 1590 C CA . MET A 1 190 ? 31.480 -13.092 -87.024 1.00 45.16 190 MET A CA 1
ATOM 1591 C C . MET A 1 190 ? 31.052 -12.393 -85.704 1.00 45.16 190 MET A C 1
ATOM 1593 O O . MET A 1 190 ? 31.870 -12.300 -84.796 1.00 45.16 190 MET A O 1
ATOM 1597 N N . ASN A 1 191 ? 29.881 -11.800 -85.456 1.00 45.56 191 ASN A N 1
ATOM 1598 C CA . ASN A 1 191 ? 28.472 -12.146 -85.685 1.00 45.56 191 ASN A CA 1
ATOM 1599 C C . ASN A 1 191 ? 28.032 -13.569 -85.290 1.00 45.56 191 ASN A C 1
ATOM 1601 O O . ASN A 1 191 ? 27.832 -14.421 -86.150 1.00 45.56 191 ASN A O 1
ATOM 1605 N N . GLN A 1 192 ? 27.829 -13.775 -83.987 1.00 45.16 192 GLN A N 1
ATOM 1606 C CA . GLN A 1 192 ? 26.762 -14.581 -83.364 1.00 45.16 192 GLN A CA 1
ATOM 1607 C C . GLN A 1 192 ? 26.854 -14.315 -81.847 1.00 45.16 192 GLN A C 1
ATOM 1609 O O . GLN A 1 192 ? 27.941 -14.356 -81.292 1.00 45.16 192 GLN A O 1
ATOM 1614 N N . GLY A 1 193 ? 25.822 -13.957 -81.090 1.00 37.75 193 GLY A N 1
ATOM 1615 C CA . GLY A 1 193 ? 24.392 -14.113 -81.306 1.00 37.75 193 GLY A CA 1
ATOM 1616 C C . GLY A 1 193 ? 23.814 -14.980 -80.183 1.00 37.75 193 GLY A C 1
ATOM 1617 O O . GLY A 1 193 ? 23.998 -16.188 -80.207 1.00 37.75 193 GLY A O 1
ATOM 1618 N N . GLY A 1 194 ? 23.081 -14.352 -79.253 1.00 37.25 194 GLY A N 1
ATOM 1619 C CA . GLY A 1 194 ? 22.097 -14.990 -78.359 1.00 37.25 194 GLY A CA 1
ATOM 1620 C C . GLY A 1 194 ? 22.628 -15.438 -76.987 1.00 37.25 194 GLY A C 1
ATOM 1621 O O . GLY A 1 194 ? 23.678 -16.047 -76.896 1.00 37.25 194 GLY A O 1
ATOM 1622 N N . GLY A 1 195 ? 21.953 -15.198 -75.861 1.00 35.84 195 GLY A N 1
ATOM 1623 C CA . GLY A 1 195 ? 20.618 -14.649 -75.634 1.00 35.84 195 GLY A CA 1
ATOM 1624 C C . GLY A 1 195 ? 20.173 -14.878 -74.178 1.00 35.84 195 GLY A C 1
ATOM 1625 O O . GLY A 1 195 ? 20.821 -15.609 -73.435 1.00 35.84 195 GLY A O 1
ATOM 1626 N N . GLY A 1 196 ? 19.040 -14.270 -73.811 1.00 33.34 196 GLY A N 1
ATOM 1627 C CA . GLY A 1 196 ? 18.323 -14.461 -72.539 1.00 33.34 196 GLY A CA 1
ATOM 1628 C C . GLY A 1 196 ? 18.512 -13.265 -71.610 1.00 33.34 196 GLY A C 1
ATOM 1629 O O . GLY A 1 196 ? 19.514 -13.173 -70.919 1.00 33.34 196 GLY A O 1
ATOM 1630 N N . GLY A 1 197 ? 17.664 -12.238 -71.667 1.00 34.44 197 GLY A N 1
ATOM 1631 C CA . GLY A 1 197 ? 16.288 -12.258 -71.149 1.00 34.44 197 GLY A CA 1
ATOM 1632 C C . GLY A 1 197 ? 16.333 -11.478 -69.830 1.00 34.44 197 GLY A C 1
ATOM 1633 O O . GLY A 1 197 ? 17.177 -11.750 -68.997 1.00 34.44 197 GLY A O 1
ATOM 1634 N N . GLY A 1 198 ? 15.584 -10.424 -69.558 1.00 34.50 198 GLY A N 1
ATOM 1635 C CA . GLY A 1 198 ? 14.262 -9.969 -69.950 1.00 34.50 198 GLY A CA 1
ATOM 1636 C C . GLY A 1 198 ? 13.809 -9.056 -68.795 1.00 34.50 198 GLY A C 1
ATOM 1637 O O . GLY A 1 198 ? 14.356 -9.139 -67.698 1.00 34.50 198 GLY A O 1
ATOM 1638 N N . GLY A 1 199 ? 12.814 -8.195 -69.013 1.00 35.16 199 GLY A N 1
ATOM 1639 C CA . GLY A 1 199 ? 12.101 -7.557 -67.895 1.00 35.16 199 GLY A CA 1
ATOM 1640 C C . GLY A 1 199 ? 12.402 -6.080 -67.629 1.00 35.16 199 GLY A C 1
ATOM 1641 O O . GLY A 1 199 ? 12.953 -5.712 -66.604 1.00 35.16 199 GLY A O 1
ATOM 1642 N N . ASN A 1 200 ? 11.975 -5.233 -68.559 1.00 36.59 200 ASN A N 1
ATOM 1643 C CA . ASN A 1 200 ? 11.032 -4.126 -68.345 1.00 36.59 200 ASN A CA 1
ATOM 1644 C C . ASN A 1 200 ? 10.745 -3.670 -66.882 1.00 36.59 200 ASN A C 1
ATOM 1646 O O . ASN A 1 200 ? 10.175 -4.451 -66.120 1.00 36.59 200 ASN A O 1
ATOM 1650 N N . ARG A 1 201 ? 10.943 -2.373 -66.566 1.00 37.97 201 ARG A N 1
ATOM 1651 C CA . ARG A 1 201 ? 9.884 -1.387 -66.188 1.00 37.97 201 ARG A CA 1
ATOM 1652 C C . ARG A 1 201 ? 10.435 -0.100 -65.529 1.00 37.97 201 ARG A C 1
ATOM 1654 O O . ARG A 1 201 ? 11.025 -0.144 -64.462 1.00 37.97 201 ARG A O 1
ATOM 1661 N N . ASN A 1 202 ? 10.132 1.026 -66.185 1.00 36.22 202 ASN A N 1
ATOM 1662 C CA . ASN A 1 202 ? 9.635 2.321 -65.678 1.00 36.22 202 ASN A CA 1
ATOM 1663 C C . ASN A 1 202 ? 10.008 2.855 -64.277 1.00 36.22 202 ASN A C 1
ATOM 1665 O O . ASN A 1 202 ? 9.546 2.326 -63.272 1.00 36.22 202 ASN A O 1
ATOM 1669 N N . ASN A 1 203 ? 10.658 4.029 -64.265 1.00 35.78 203 ASN A N 1
ATOM 1670 C CA . ASN A 1 203 ? 10.210 5.356 -63.759 1.00 35.78 203 ASN A CA 1
ATOM 1671 C C . ASN A 1 203 ? 11.477 6.172 -63.423 1.00 35.78 203 ASN A C 1
ATOM 1673 O O . ASN A 1 203 ? 12.344 5.687 -62.712 1.00 35.78 203 ASN A O 1
ATOM 1677 N N . SER A 1 204 ? 11.767 7.305 -64.066 1.00 36.03 204 SER A N 1
ATOM 1678 C CA . SER A 1 204 ? 11.122 8.624 -63.950 1.00 36.03 204 SER A CA 1
ATOM 1679 C C . SER A 1 204 ? 11.237 9.250 -62.549 1.00 36.03 204 SER A C 1
ATOM 1681 O O . SER A 1 204 ? 10.763 8.667 -61.579 1.00 36.03 204 SER A O 1
ATOM 1683 N N . PHE A 1 205 ? 11.802 10.469 -62.536 1.00 33.72 205 PHE A N 1
ATOM 1684 C CA . PHE A 1 205 ? 12.066 11.415 -61.433 1.00 33.72 205 PHE A CA 1
ATOM 1685 C C . PHE A 1 205 ? 13.232 11.030 -60.502 1.00 33.72 205 PHE A C 1
ATOM 1687 O O . PHE A 1 205 ? 13.213 10.004 -59.841 1.00 33.72 205 PHE A O 1
ATOM 1694 N N . GLY A 1 206 ? 14.353 11.765 -60.490 1.00 34.59 206 GLY A N 1
ATOM 1695 C CA . GLY A 1 206 ? 14.427 13.177 -60.082 1.00 34.59 206 GLY A CA 1
ATOM 1696 C C . GLY A 1 206 ? 14.320 13.196 -58.553 1.00 34.59 206 GLY A C 1
ATOM 1697 O O . GLY A 1 206 ? 13.240 13.003 -58.026 1.00 34.59 206 GLY A O 1
ATOM 1698 N N . GLY A 1 207 ? 15.404 13.207 -57.783 1.00 36.69 207 GLY A N 1
ATOM 1699 C CA . GLY A 1 207 ? 16.341 14.318 -57.701 1.00 36.69 207 GLY A CA 1
ATOM 1700 C C . GLY A 1 207 ? 15.935 15.217 -56.533 1.00 36.69 207 GLY A C 1
ATOM 1701 O O . GLY A 1 207 ? 15.381 16.277 -56.768 1.00 36.69 207 GLY A O 1
ATOM 1702 N N . GLU A 1 208 ? 16.200 14.797 -55.293 1.00 32.91 208 GLU A N 1
ATOM 1703 C CA . GLU A 1 208 ? 16.322 15.721 -54.157 1.00 32.91 208 GLU A CA 1
ATOM 1704 C C . GLU A 1 208 ? 17.195 15.084 -53.067 1.00 32.91 208 GLU A C 1
ATOM 1706 O O . GLU A 1 208 ? 16.777 14.227 -52.288 1.00 32.91 208 GLU A O 1
ATOM 1711 N N . VAL A 1 209 ? 18.464 15.485 -53.069 1.00 34.88 209 VAL A N 1
ATOM 1712 C CA . VAL A 1 209 ? 19.419 15.243 -51.991 1.00 34.88 209 VAL A CA 1
ATOM 1713 C C . VAL A 1 209 ? 19.063 16.224 -50.879 1.00 34.88 209 VAL A C 1
ATOM 1715 O O . VAL A 1 209 ? 19.280 17.424 -51.027 1.00 34.88 209 VAL A O 1
ATOM 1718 N N . ARG A 1 210 ? 18.494 15.737 -49.774 1.00 34.44 210 ARG A N 1
ATOM 1719 C CA . ARG A 1 210 ? 18.404 16.524 -48.540 1.00 34.44 210 ARG A CA 1
ATOM 1720 C C . ARG A 1 210 ? 19.666 16.299 -47.725 1.00 34.44 210 ARG A C 1
ATOM 1722 O O . ARG A 1 210 ? 19.818 15.297 -47.034 1.00 34.44 210 ARG A O 1
ATOM 1729 N N . ASP A 1 211 ? 20.563 17.259 -47.888 1.00 35.41 211 ASP A N 1
ATOM 1730 C CA . ASP A 1 211 ? 21.685 17.556 -47.015 1.00 35.41 211 ASP A CA 1
ATOM 1731 C C . ASP A 1 211 ? 21.185 17.758 -45.573 1.00 35.41 211 ASP A C 1
ATOM 1733 O O . ASP A 1 211 ? 20.433 18.692 -45.289 1.00 35.41 211 ASP A O 1
ATOM 1737 N N . TYR A 1 212 ? 21.568 16.864 -44.660 1.00 38.84 212 TYR A N 1
ATOM 1738 C CA . TYR A 1 212 ? 21.505 17.140 -43.227 1.00 38.84 212 TYR A CA 1
ATOM 1739 C C . TYR A 1 212 ? 22.895 17.569 -42.778 1.00 38.84 212 TYR A C 1
ATOM 1741 O O . TYR A 1 212 ? 23.706 16.770 -42.305 1.00 38.84 212 TYR A O 1
ATOM 1749 N N . GLY A 1 213 ? 23.138 18.867 -42.946 1.00 31.92 213 GLY A N 1
ATOM 1750 C CA . GLY A 1 213 ? 24.295 19.559 -42.419 1.00 31.92 213 GLY A CA 1
ATOM 1751 C C . GLY A 1 213 ? 24.432 19.376 -40.908 1.00 31.92 213 GLY A C 1
ATOM 1752 O O . GLY A 1 213 ? 23.480 19.484 -40.131 1.00 31.92 213 GLY A O 1
ATOM 1753 N N . HIS A 1 214 ? 25.671 19.119 -40.503 1.00 42.44 214 HIS A N 1
ATOM 1754 C CA . HIS A 1 214 ? 26.156 19.246 -39.140 1.00 42.44 214 HIS A CA 1
ATOM 1755 C C . HIS A 1 214 ? 25.807 20.617 -38.542 1.00 42.44 214 HIS A C 1
ATOM 1757 O O . HIS A 1 214 ? 26.305 21.650 -38.980 1.00 42.44 214 HIS A O 1
ATOM 1763 N N . GLY A 1 215 ? 25.013 20.603 -37.473 1.00 34.81 215 GLY A N 1
ATOM 1764 C CA . GLY A 1 215 ? 24.764 21.749 -36.606 1.00 34.81 215 GLY A CA 1
ATOM 1765 C C . GLY A 1 215 ? 24.673 21.284 -35.160 1.00 34.81 215 GLY A C 1
ATOM 1766 O O . GLY A 1 215 ? 23.585 21.078 -34.631 1.00 34.81 215 GLY A O 1
ATOM 1767 N N . GLY A 1 216 ? 25.826 21.059 -34.530 1.00 46.66 216 GLY A N 1
ATOM 1768 C CA . GLY A 1 216 ? 25.912 20.734 -33.112 1.00 46.66 216 GLY A CA 1
ATOM 1769 C C . GLY A 1 216 ? 25.462 21.914 -32.252 1.00 46.66 216 GLY A C 1
ATOM 1770 O O . GLY A 1 216 ? 26.184 22.894 -32.105 1.00 46.66 216 GLY A O 1
ATOM 1771 N N . GLN A 1 217 ? 24.291 21.793 -31.634 1.00 41.19 217 GLN A N 1
ATOM 1772 C CA . GLN A 1 217 ? 23.917 22.577 -30.462 1.00 41.19 217 GLN A CA 1
ATOM 1773 C C . GLN A 1 217 ? 23.502 21.605 -29.361 1.00 41.19 217 GLN A C 1
ATOM 1775 O O . GLN A 1 217 ? 22.423 21.015 -29.402 1.00 41.19 217 GLN A O 1
ATOM 1780 N N . LYS A 1 218 ? 24.391 21.425 -28.377 1.00 47.19 218 LYS A N 1
ATOM 1781 C CA . LYS A 1 218 ? 24.084 20.747 -27.115 1.00 47.19 218 LYS A CA 1
ATOM 1782 C C . LYS A 1 218 ? 22.926 21.493 -26.450 1.00 47.19 218 LYS A C 1
ATOM 1784 O O . LYS A 1 218 ? 23.116 22.581 -25.914 1.00 47.19 218 LYS A O 1
ATOM 1789 N N . ARG A 1 219 ? 21.723 20.926 -26.493 1.00 45.66 219 ARG A N 1
ATOM 1790 C CA . ARG A 1 219 ? 20.641 21.346 -25.603 1.00 45.66 219 ARG A CA 1
ATOM 1791 C C . ARG A 1 219 ? 20.870 20.663 -24.261 1.00 45.66 219 ARG A C 1
ATOM 1793 O O . ARG A 1 219 ? 20.692 19.456 -24.160 1.00 45.66 219 ARG A O 1
ATOM 1800 N N . GLN A 1 220 ? 21.301 21.440 -23.269 1.00 48.31 220 GLN A N 1
ATOM 1801 C CA . GLN A 1 220 ? 21.365 21.009 -21.874 1.00 48.31 220 GLN A CA 1
ATOM 1802 C C . GLN A 1 220 ? 19.954 20.582 -21.438 1.00 48.31 220 GLN A C 1
ATOM 1804 O O . GLN A 1 220 ? 19.001 21.355 -21.597 1.00 48.31 220 GLN A O 1
ATOM 1809 N N . SER A 1 221 ? 19.803 19.353 -20.945 1.00 46.06 221 SER A N 1
ATOM 1810 C CA . SER A 1 221 ? 18.518 18.857 -20.459 1.00 46.06 221 SER A CA 1
ATOM 1811 C C . SER A 1 221 ? 18.132 19.606 -19.184 1.00 46.06 221 SER A C 1
ATOM 1813 O O . SER A 1 221 ? 18.967 19.902 -18.332 1.00 46.06 221 SER A O 1
ATOM 1815 N N . ARG A 1 222 ? 16.837 19.898 -19.018 1.00 46.75 222 ARG A N 1
ATOM 1816 C CA . ARG A 1 222 ? 16.291 20.519 -17.798 1.00 46.75 222 ARG A CA 1
ATOM 1817 C C . ARG A 1 222 ? 16.542 19.660 -16.546 1.00 46.75 222 ARG A C 1
ATOM 1819 O O . ARG A 1 222 ? 16.517 20.203 -15.446 1.00 46.75 222 ARG A O 1
ATOM 1826 N N . PHE A 1 223 ? 16.802 18.363 -16.730 1.00 46.94 223 PHE A N 1
ATOM 1827 C CA . PHE A 1 223 ? 17.179 17.425 -15.672 1.00 46.94 223 PHE A CA 1
ATOM 1828 C C . PHE A 1 223 ? 18.638 17.593 -15.215 1.00 46.94 223 PHE A C 1
ATOM 1830 O O . PHE A 1 223 ? 18.872 17.635 -14.010 1.00 46.94 223 PHE A O 1
ATOM 1837 N N . ASP A 1 224 ? 19.587 17.832 -16.129 1.00 54.75 224 ASP A N 1
ATOM 1838 C CA . ASP A 1 224 ? 21.015 18.013 -15.791 1.00 54.75 224 ASP A CA 1
ATOM 1839 C C . ASP A 1 224 ? 21.242 19.242 -14.890 1.00 54.75 224 ASP A C 1
ATOM 1841 O O . ASP A 1 224 ? 22.120 19.270 -14.026 1.00 54.75 224 ASP A O 1
ATOM 1845 N N . ASN A 1 225 ? 20.407 20.273 -15.059 1.00 55.19 225 ASN A N 1
ATOM 1846 C CA . ASN A 1 225 ? 20.459 21.482 -14.238 1.00 55.19 225 ASN A CA 1
ATOM 1847 C C . ASN A 1 225 ? 19.976 21.256 -12.795 1.00 55.19 225 ASN A C 1
ATOM 1849 O O . ASN A 1 225 ? 20.282 22.074 -11.928 1.00 55.19 225 ASN A O 1
ATOM 1853 N N . HIS A 1 226 ? 19.218 20.190 -12.517 1.00 60.56 226 HIS A N 1
ATOM 1854 C CA . HIS A 1 226 ? 18.677 19.942 -11.180 1.00 60.56 226 HIS A CA 1
ATOM 1855 C C . HIS A 1 226 ? 19.684 19.230 -10.265 1.00 60.56 226 HIS A C 1
ATOM 1857 O O . HIS A 1 226 ? 19.767 19.566 -9.084 1.00 60.56 226 HIS A O 1
ATOM 1863 N N . GLU A 1 227 ? 20.494 18.314 -10.804 1.00 58.75 227 GLU A N 1
ATOM 1864 C CA . GLU A 1 227 ? 21.572 17.654 -10.050 1.00 58.75 227 GLU A CA 1
ATOM 1865 C C . GLU A 1 227 ? 22.738 18.604 -9.753 1.00 58.75 227 GLU A C 1
ATOM 1867 O O . GLU A 1 227 ? 23.208 18.667 -8.616 1.00 58.75 227 GLU A O 1
ATOM 1872 N N . MET A 1 228 ? 23.157 19.418 -10.730 1.00 56.91 228 MET A N 1
ATOM 1873 C CA . MET A 1 228 ? 24.210 20.421 -10.513 1.00 56.91 228 MET A CA 1
ATOM 1874 C C . MET A 1 228 ? 23.811 21.477 -9.472 1.00 56.91 228 MET A C 1
ATOM 1876 O O . MET A 1 228 ? 24.639 21.874 -8.652 1.00 56.91 228 MET A O 1
ATOM 1880 N N . ASN A 1 229 ? 22.541 21.897 -9.442 1.00 68.06 229 ASN A N 1
ATOM 1881 C CA . ASN A 1 229 ? 22.070 22.840 -8.423 1.00 68.06 229 ASN A CA 1
ATOM 1882 C C . ASN A 1 229 ? 22.027 22.229 -7.015 1.00 68.06 229 ASN A C 1
ATOM 1884 O O . ASN A 1 229 ? 22.292 22.939 -6.046 1.00 68.06 229 ASN A O 1
ATOM 1888 N N . GLN A 1 230 ? 21.721 20.935 -6.888 1.00 67.69 230 GLN A N 1
ATOM 1889 C CA . GLN A 1 230 ? 21.723 20.258 -5.587 1.00 67.69 230 GLN A CA 1
ATOM 1890 C C . GLN A 1 230 ? 23.142 20.055 -5.045 1.00 67.69 230 GLN A C 1
ATOM 1892 O O . GLN A 1 230 ? 23.370 20.264 -3.852 1.00 67.69 230 GLN A O 1
ATOM 1897 N N . MET A 1 231 ? 24.111 19.732 -5.909 1.00 64.38 231 MET A N 1
ATOM 1898 C CA . MET A 1 231 ? 25.517 19.621 -5.502 1.00 64.38 231 MET A CA 1
ATOM 1899 C C . MET A 1 231 ? 26.105 20.967 -5.059 1.00 64.38 231 MET A C 1
ATOM 1901 O O . MET A 1 231 ? 26.775 21.027 -4.027 1.00 64.38 231 MET A O 1
ATOM 1905 N N . ASN A 1 232 ? 25.806 22.053 -5.779 1.00 71.12 232 ASN A N 1
ATOM 1906 C CA . ASN A 1 232 ? 26.287 23.386 -5.403 1.00 71.12 232 ASN A CA 1
ATOM 1907 C C . ASN A 1 232 ? 25.659 23.877 -4.088 1.00 71.12 232 ASN A C 1
ATOM 1909 O O . ASN A 1 232 ? 26.372 24.407 -3.239 1.00 71.12 232 ASN A O 1
ATOM 1913 N N . GLN A 1 233 ? 24.364 23.623 -3.850 1.00 71.06 233 GLN A N 1
ATOM 1914 C CA . GLN A 1 233 ? 23.735 23.968 -2.565 1.00 71.06 233 GLN A CA 1
ATOM 1915 C C . GLN A 1 233 ? 24.327 23.199 -1.377 1.00 71.06 233 GLN A C 1
ATOM 1917 O O . GLN A 1 233 ? 24.438 23.761 -0.287 1.00 71.06 233 GLN A O 1
ATOM 1922 N N . GLN A 1 234 ? 24.726 21.936 -1.562 1.00 71.12 234 GLN A N 1
ATOM 1923 C CA . GLN A 1 234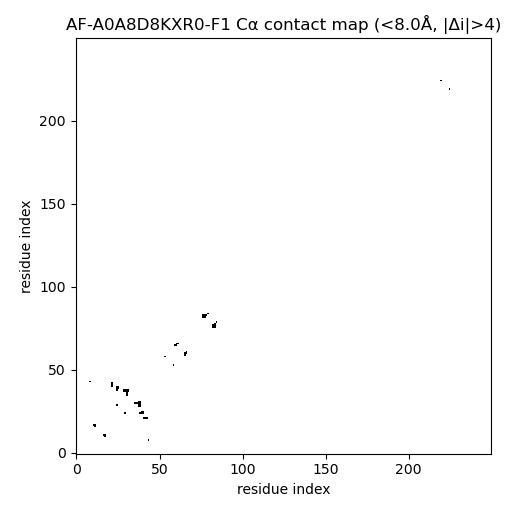 ? 25.394 21.178 -0.499 1.00 71.12 234 GLN A CA 1
ATOM 1924 C C . GLN A 1 234 ? 26.821 21.669 -0.233 1.00 71.12 234 GLN A C 1
ATOM 1926 O O . GLN A 1 234 ? 27.232 21.709 0.929 1.00 71.12 234 GLN A O 1
ATOM 1931 N N . GLN A 1 235 ? 27.566 22.084 -1.264 1.00 70.44 235 GLN A N 1
ATOM 1932 C CA . GLN A 1 235 ? 28.902 22.662 -1.073 1.00 70.44 235 GLN A CA 1
ATOM 1933 C C . GLN A 1 235 ? 28.858 24.009 -0.345 1.00 70.44 235 GLN A C 1
ATOM 1935 O O . GLN A 1 235 ? 29.649 24.213 0.578 1.00 70.44 235 GLN A O 1
ATOM 1940 N N . ASP A 1 236 ? 27.905 24.884 -0.674 1.00 72.44 236 ASP A N 1
ATOM 1941 C CA . ASP A 1 236 ? 27.764 26.181 0.000 1.00 72.44 236 ASP A CA 1
ATOM 1942 C C . ASP A 1 236 ? 27.356 26.023 1.476 1.00 72.44 236 ASP A C 1
ATOM 1944 O O . ASP A 1 236 ? 27.857 26.739 2.348 1.00 72.44 236 ASP A O 1
ATOM 1948 N N . GLN A 1 237 ? 26.514 25.032 1.799 1.00 72.06 237 GLN A N 1
ATOM 1949 C CA . GLN A 1 237 ? 26.171 24.721 3.193 1.00 72.06 237 GLN A CA 1
ATOM 1950 C C . GLN A 1 237 ? 27.362 24.160 3.983 1.00 72.06 237 GLN A C 1
ATOM 1952 O O . GLN A 1 237 ? 27.538 24.516 5.151 1.00 72.06 237 GLN A O 1
ATOM 1957 N N . GLN A 1 238 ? 28.208 23.328 3.365 1.00 70.88 238 GLN A N 1
ATOM 1958 C CA . GLN A 1 238 ? 29.413 22.811 4.024 1.00 70.88 238 GLN A CA 1
ATOM 1959 C C . GLN A 1 238 ? 30.469 23.901 4.246 1.00 70.88 238 GLN A C 1
ATOM 1961 O O . GLN A 1 238 ? 31.078 23.949 5.318 1.00 70.88 238 GLN A O 1
ATOM 1966 N N . GLN A 1 239 ? 30.652 24.815 3.289 1.00 71.12 239 GLN A N 1
ATOM 1967 C CA . GLN A 1 239 ? 31.574 25.944 3.455 1.00 71.12 239 GLN A CA 1
ATOM 1968 C C . GLN A 1 239 ? 31.083 26.939 4.518 1.00 71.12 239 GLN A C 1
ATOM 1970 O O . GLN A 1 239 ? 31.884 27.410 5.330 1.00 71.12 239 GLN A O 1
ATOM 1975 N N . GLY A 1 240 ? 29.773 27.199 4.589 1.00 71.25 240 GLY A N 1
ATOM 1976 C CA . GLY A 1 240 ? 29.181 28.041 5.634 1.00 71.25 240 GLY A CA 1
ATOM 1977 C C . GLY A 1 240 ? 29.364 27.471 7.047 1.00 71.25 240 GLY A C 1
ATOM 1978 O O . GLY A 1 240 ? 29.693 28.211 7.977 1.00 71.25 240 GLY A O 1
ATOM 1979 N N . GLN A 1 241 ? 29.230 26.151 7.214 1.00 69.06 241 GLN A N 1
ATOM 1980 C CA . GLN A 1 241 ? 29.478 25.493 8.503 1.00 69.06 241 GLN A CA 1
ATOM 1981 C C . GLN A 1 241 ? 30.963 25.500 8.894 1.00 69.06 241 GLN A C 1
ATOM 1983 O O . GLN A 1 241 ? 31.279 25.695 10.069 1.00 69.06 241 GLN A O 1
ATOM 1988 N N . GLN A 1 242 ? 31.884 25.357 7.933 1.00 68.25 242 GLN A N 1
ATOM 1989 C CA . GLN A 1 242 ? 33.320 25.466 8.215 1.00 68.25 242 GLN A CA 1
ATOM 1990 C C . GLN A 1 242 ? 33.738 26.887 8.612 1.00 68.25 242 GLN A C 1
ATOM 1992 O O . GLN A 1 242 ? 34.549 27.041 9.525 1.00 68.25 242 GLN A O 1
ATOM 1997 N N . GLN A 1 243 ? 33.165 27.929 7.998 1.00 66.62 243 GLN A N 1
ATOM 1998 C CA . GLN A 1 243 ? 33.442 29.313 8.407 1.00 66.62 243 GLN A CA 1
ATOM 1999 C C . GLN A 1 243 ? 32.894 29.641 9.801 1.00 66.62 243 GLN A C 1
ATOM 2001 O O . GLN A 1 243 ? 33.566 30.338 10.561 1.00 66.62 243 GLN A O 1
ATOM 2006 N N . GLN A 1 244 ? 31.727 29.108 10.181 1.00 63.09 244 GLN A N 1
ATOM 2007 C CA . GLN A 1 244 ? 31.202 29.290 11.542 1.00 63.09 244 GLN A CA 1
ATOM 2008 C C . GLN A 1 244 ? 32.045 28.571 12.604 1.00 63.09 244 GLN A C 1
ATOM 2010 O O . GLN A 1 244 ? 32.237 29.108 13.693 1.00 63.09 244 GLN A O 1
ATOM 2015 N N . GLN A 1 245 ? 32.611 27.400 12.294 1.00 62.41 245 GLN A N 1
ATOM 2016 C CA . GLN A 1 245 ? 33.511 26.705 13.224 1.00 62.41 245 GLN A CA 1
ATOM 2017 C C . GLN A 1 245 ? 34.861 27.416 13.401 1.00 62.41 245 GLN A C 1
ATOM 2019 O O . GLN A 1 245 ? 35.444 27.350 14.486 1.00 62.41 245 GLN A O 1
ATOM 2024 N N . GLN A 1 246 ? 35.336 28.136 12.378 1.00 62.09 246 GLN A N 1
ATOM 2025 C CA . GLN A 1 246 ? 36.569 28.928 12.466 1.00 62.09 246 GLN A CA 1
ATOM 2026 C C . GLN A 1 246 ? 36.393 30.237 13.251 1.00 62.09 246 GLN A C 1
ATOM 2028 O O . GLN A 1 246 ? 37.343 30.678 13.889 1.00 62.09 246 GLN A O 1
ATOM 2033 N N . GLN A 1 247 ? 35.193 30.828 13.278 1.00 57.31 247 GLN A N 1
ATOM 2034 C CA . GLN A 1 247 ? 34.922 32.027 14.090 1.00 57.31 247 GLN A CA 1
ATOM 2035 C C . GLN A 1 247 ? 34.752 31.738 15.588 1.00 57.31 247 GLN A C 1
ATOM 2037 O O . GLN A 1 247 ? 34.885 32.649 16.392 1.00 57.31 247 GLN A O 1
ATOM 2042 N N . HIS A 1 248 ? 34.504 30.486 15.981 1.00 55.09 248 HIS A N 1
ATOM 2043 C CA . HIS A 1 248 ? 34.386 30.096 17.393 1.00 55.09 248 HIS A CA 1
ATOM 2044 C C . HIS A 1 248 ? 35.728 29.783 18.084 1.00 55.09 248 HIS A C 1
ATOM 2046 O O . HIS A 1 248 ? 35.733 29.471 19.273 1.00 55.09 248 HIS A O 1
ATOM 2052 N N . HIS A 1 249 ? 36.847 29.845 17.352 1.00 55.66 249 HIS A N 1
ATOM 2053 C CA . HIS A 1 249 ? 38.199 29.547 17.850 1.00 55.66 249 HIS A CA 1
ATOM 2054 C C . HIS A 1 249 ? 39.147 30.767 17.850 1.00 55.66 249 HIS A C 1
ATOM 2056 O O . HIS A 1 249 ? 40.359 30.594 17.999 1.00 55.66 249 HIS A O 1
ATOM 2062 N N . GLN A 1 250 ? 38.611 31.984 17.710 1.00 47.19 250 GLN A N 1
ATOM 2063 C CA . GLN A 1 250 ? 39.275 33.244 18.081 1.00 47.19 250 GLN A CA 1
ATOM 2064 C C . GLN A 1 250 ? 38.500 33.906 19.218 1.00 47.19 250 GLN A C 1
ATOM 2066 O O . GLN A 1 250 ? 39.165 34.529 20.073 1.00 47.19 250 GLN A O 1
#

Foldseek 3Di:
DPDDPLDDDDDDPDDVVLVVVQVDLVVDFDDDDPDSHGDHDDPDDDDPPPPCPDDPVNDDPVPVVNVVVPVDDDDDDDPPDPVNVVVVVVVVVVVVVVVVVVVVVVVVVVVVVVVVVVVVVVVVVVVVVVVVVVVVVVVVVVVVVVVVVVVVVVVVVVVVVVVVVVVVVVVVVVVPDDDDDDDDDDDDDDDDDDDDDDDDDDDDDDDDDDDPDDDDDDDDDPVNVVVVVVVVVVVVVVVVVVVVVVVVVD

pLDDT: mean 78.06, std 22.31, range [31.92, 98.44]

Solvent-accessible surface area (backbone atoms only — not comparable to full-atom values): 16136 Å² total; per-residue (Å²): 133,93,70,85,85,92,75,84,88,85,88,62,99,46,67,70,62,47,53,49,51,42,52,49,39,74,76,40,85,43,61,91,62,93,56,94,61,55,55,86,70,72,86,83,75,84,71,82,75,59,90,70,69,88,47,81,86,77,52,70,75,84,42,68,66,55,55,59,63,60,73,56,72,97,77,81,63,54,88,90,36,70,63,28,54,54,50,46,54,52,50,51,52,53,50,53,49,51,52,51,54,53,49,52,54,51,52,52,51,53,52,48,55,50,50,50,52,53,52,53,51,52,49,51,52,50,54,50,51,53,52,51,51,54,50,53,54,53,49,53,53,50,51,52,54,49,53,54,49,54,52,52,50,52,53,52,52,53,52,50,51,52,51,50,49,54,52,50,51,52,53,62,64,53,72,75,73,77,85,88,83,90,79,88,84,84,89,86,90,79,93,81,84,88,84,84,86,82,80,89,82,91,81,86,80,86,88,79,88,81,80,81,74,91,75,94,70,90,76,80,52,82,64,63,58,52,56,56,51,52,54,51,54,51,51,54,52,52,52,53,53,53,54,56,59,58,65,76,75,114

Sequence (250 aa):
RGKSTGEGIVEYKNKPSASAALKHCSEKCFFLDSSLRPCFVEPYTYQDNNSDGLSEKLINKKIPEFLKSRQQGPRFADQGSFEHEYGQRWKHMHEMYKQKVEALKRDMVMEEEKLEAQMEFARHEHEIEQLREQLRMREQDKDRKKAEWEMKERFVNESRERLQMQMSDQRMGFQGNNSFNNRNNSFDMMNQGGGGGGGNRNNSFGGEVRDYGHGGQKRQSRFDNHEMNQMNQQQDQQQGQQQQQQQHHQ

Organism: Culex pipiens (NCBI:txid7175)

Mean predicted aligned error: 18.27 Å